Protein AF-A0A0N0TLU6-F1 (afdb_monomer)

pLDDT: mean 85.56, std 12.24, range [42.34, 97.62]

Structure (mmCIF, N/CA/C/O backbone):
data_AF-A0A0N0TLU6-F1
#
_entry.id   AF-A0A0N0TLU6-F1
#
loop_
_atom_site.group_PDB
_atom_site.id
_atom_site.type_symbol
_atom_site.label_atom_id
_atom_site.label_alt_id
_atom_site.label_comp_id
_atom_site.label_asym_id
_atom_site.label_entity_id
_atom_site.label_seq_id
_atom_site.pdbx_PDB_ins_code
_atom_site.Cartn_x
_atom_site.Cartn_y
_atom_site.Cartn_z
_atom_site.occupancy
_atom_site.B_iso_or_equiv
_atom_site.auth_seq_id
_atom_site.auth_comp_id
_atom_site.auth_asym_id
_atom_site.auth_atom_id
_atom_site.pdbx_PDB_model_num
ATOM 1 N N . MET A 1 1 ? -18.609 0.350 27.690 1.00 42.34 1 MET A N 1
ATOM 2 C CA . MET A 1 1 ? -19.075 1.719 27.380 1.00 42.34 1 MET A CA 1
ATOM 3 C C . MET A 1 1 ? -17.943 2.616 26.878 1.00 42.34 1 MET A C 1
ATOM 5 O O . MET A 1 1 ? -18.117 3.205 25.831 1.00 42.34 1 MET A O 1
ATOM 9 N N . VAL A 1 2 ? -16.761 2.639 27.513 1.00 48.62 2 VAL A N 1
ATOM 10 C CA . VAL A 1 2 ? -15.608 3.464 27.062 1.00 48.62 2 VAL A CA 1
ATOM 11 C C . VAL A 1 2 ? -14.977 3.000 25.731 1.00 48.62 2 VAL A C 1
ATOM 13 O O . VAL A 1 2 ? -14.483 3.816 24.963 1.00 48.62 2 VAL A O 1
ATOM 16 N N . ALA A 1 3 ? -15.014 1.698 25.414 1.00 50.31 3 ALA A N 1
ATOM 17 C CA . ALA A 1 3 ? -14.426 1.169 24.174 1.00 50.31 3 ALA A CA 1
ATOM 18 C C . ALA A 1 3 ? -15.161 1.613 22.892 1.00 50.31 3 ALA A C 1
ATOM 20 O O . ALA A 1 3 ? -14.543 1.671 21.834 1.00 50.31 3 ALA A O 1
ATOM 21 N N . ASP A 1 4 ? -16.453 1.937 22.991 1.00 59.72 4 ASP A N 1
ATOM 22 C CA . ASP A 1 4 ? -17.310 2.269 21.843 1.00 59.72 4 ASP A CA 1
ATOM 23 C C . ASP A 1 4 ? -17.202 3.761 21.458 1.00 59.72 4 ASP A C 1
ATOM 25 O O . ASP A 1 4 ? -17.243 4.129 20.286 1.00 59.72 4 ASP A O 1
ATOM 29 N N . GLU A 1 5 ? -16.941 4.633 22.441 1.00 68.25 5 GLU A N 1
ATOM 30 C CA . GLU A 1 5 ? -16.739 6.074 22.222 1.00 68.25 5 GLU A CA 1
ATOM 31 C C . GLU A 1 5 ? -15.479 6.376 21.396 1.00 68.25 5 GLU A C 1
ATOM 33 O O . GLU A 1 5 ? -15.504 7.230 20.506 1.00 68.25 5 GLU A O 1
ATOM 38 N N . GLY A 1 6 ? -14.379 5.656 21.641 1.00 71.62 6 GLY A N 1
ATOM 39 C CA . GLY A 1 6 ? -13.134 5.837 20.886 1.00 71.62 6 GLY A CA 1
ATOM 40 C C . GLY A 1 6 ? -13.253 5.399 19.422 1.00 71.62 6 GLY A C 1
ATOM 41 O O . GLY A 1 6 ? -12.767 6.088 18.526 1.00 71.62 6 GLY A O 1
ATOM 42 N N . VAL A 1 7 ? -13.965 4.294 19.168 1.00 77.38 7 VAL A N 1
ATOM 43 C CA . VAL A 1 7 ? -14.233 3.783 17.811 1.00 77.38 7 VAL A CA 1
ATOM 44 C C . VAL A 1 7 ? -15.065 4.800 17.028 1.00 77.38 7 VAL A C 1
ATOM 46 O O . VAL A 1 7 ? -14.716 5.159 15.904 1.00 77.38 7 VAL A O 1
ATOM 49 N N . ASN A 1 8 ? -16.119 5.335 17.648 1.00 83.06 8 ASN A N 1
ATOM 50 C CA . ASN A 1 8 ? -16.967 6.350 17.029 1.00 83.06 8 ASN A CA 1
ATOM 51 C C . ASN A 1 8 ? -16.189 7.650 16.736 1.00 83.06 8 ASN A C 1
ATOM 53 O O . ASN A 1 8 ? -16.347 8.254 15.677 1.00 83.06 8 ASN A O 1
ATOM 57 N N . THR A 1 9 ? -15.275 8.045 17.628 1.00 88.25 9 THR A N 1
ATOM 58 C CA . THR A 1 9 ? -14.438 9.243 17.442 1.00 88.25 9 THR A CA 1
ATOM 59 C C . THR A 1 9 ? -13.530 9.127 16.213 1.00 88.25 9 THR A C 1
ATOM 61 O O . THR A 1 9 ? -13.523 10.030 15.373 1.00 88.25 9 THR A O 1
ATOM 64 N N . ALA A 1 10 ? -12.815 8.007 16.060 1.00 88.69 10 ALA A N 1
ATOM 65 C CA . ALA A 1 10 ? -11.941 7.772 14.908 1.00 88.69 10 ALA A CA 1
ATOM 66 C C . ALA A 1 10 ? -12.734 7.712 13.593 1.00 88.69 10 ALA A C 1
ATOM 68 O O . ALA A 1 10 ? -12.345 8.318 12.593 1.00 88.69 10 ALA A O 1
ATOM 69 N N . GLN A 1 11 ? -13.893 7.049 13.614 1.00 91.88 11 GLN A N 1
ATOM 70 C CA . GLN A 1 11 ? -14.797 6.994 12.471 1.00 91.88 11 GLN A CA 1
ATOM 71 C C . GLN A 1 11 ? -15.257 8.393 12.034 1.00 91.88 11 GLN A C 1
ATOM 73 O O . GLN A 1 11 ? -15.182 8.722 10.848 1.00 91.88 11 GLN A O 1
ATOM 78 N N . LEU A 1 12 ? -15.733 9.217 12.971 1.00 92.69 12 LEU A N 1
ATOM 79 C CA . LEU A 1 12 ? -16.195 10.574 12.673 1.00 92.69 12 LEU A CA 1
ATOM 80 C C . LEU A 1 12 ? -15.055 11.463 12.168 1.00 92.69 12 LEU A C 1
ATOM 82 O O . LEU A 1 12 ? -15.267 12.228 11.226 1.00 92.69 12 LEU A O 1
ATOM 86 N N . ARG A 1 13 ? -13.848 11.327 12.734 1.00 94.31 13 ARG A N 1
ATOM 87 C CA . ARG A 1 13 ? -12.652 12.028 12.252 1.00 94.31 13 ARG A CA 1
ATOM 88 C C . ARG A 1 13 ? -12.355 11.679 10.794 1.00 94.31 13 ARG A C 1
ATOM 90 O O . ARG A 1 13 ? -12.255 12.585 9.972 1.00 94.31 13 ARG A O 1
ATOM 97 N N . LEU A 1 14 ? -12.253 10.388 10.466 1.00 94.62 14 LEU A N 1
ATOM 98 C CA . LEU A 1 14 ? -11.935 9.931 9.108 1.00 94.62 14 LEU A CA 1
ATOM 99 C C . LEU A 1 14 ? -12.975 10.405 8.091 1.00 94.62 14 LEU A C 1
ATOM 101 O O . LEU A 1 14 ? -12.615 10.957 7.054 1.00 94.62 14 LEU A O 1
ATOM 105 N N . GLN A 1 15 ? -14.265 10.259 8.406 1.00 95.75 15 GLN A N 1
ATOM 106 C CA . GLN A 1 15 ? -15.338 10.745 7.536 1.00 95.75 15 GLN A CA 1
ATOM 107 C C . GLN A 1 15 ? -15.264 12.265 7.340 1.00 95.75 15 GLN A C 1
ATOM 109 O O . GLN A 1 15 ? -15.383 12.738 6.211 1.00 95.75 15 GLN A O 1
ATOM 114 N N . GLY A 1 16 ? -15.028 13.026 8.413 1.00 96.75 16 GLY A N 1
ATOM 115 C CA . GLY A 1 16 ? -14.885 14.480 8.351 1.00 96.75 16 GLY A CA 1
ATOM 116 C C . GLY A 1 16 ? -13.689 14.933 7.510 1.00 96.75 16 GLY A C 1
ATOM 117 O O . GLY A 1 16 ? -13.824 15.857 6.711 1.00 96.75 16 GLY A O 1
ATOM 118 N N . GLU A 1 17 ? -12.538 14.265 7.633 1.00 97.31 17 GLU A N 1
ATOM 119 C CA . GLU A 1 17 ? -11.349 14.560 6.823 1.00 97.31 17 GLU A CA 1
ATOM 120 C C . GLU A 1 17 ? -11.583 14.292 5.330 1.00 97.31 17 GLU A C 1
ATOM 122 O O . GLU A 1 17 ? -11.202 15.117 4.500 1.00 97.31 17 GLU A O 1
ATOM 127 N N . ILE A 1 18 ? -12.250 13.185 4.983 1.00 97.62 18 ILE A N 1
ATOM 128 C CA . ILE A 1 18 ? -12.592 12.864 3.589 1.00 97.62 18 ILE A CA 1
ATOM 129 C C . ILE A 1 18 ? -13.545 13.924 3.021 1.00 97.62 18 ILE A C 1
ATOM 131 O O . ILE A 1 18 ? -13.290 14.454 1.941 1.00 97.62 18 ILE A O 1
ATOM 135 N N . VAL A 1 19 ? -14.605 14.287 3.755 1.00 97.62 19 VAL A N 1
ATOM 136 C CA . VAL A 1 19 ? -15.545 15.346 3.340 1.00 97.62 19 VAL A CA 1
ATOM 137 C C . VAL A 1 19 ? -14.806 16.662 3.092 1.00 97.62 19 VAL A C 1
ATOM 139 O O . VAL A 1 19 ? -14.961 17.261 2.030 1.00 97.62 19 VAL A O 1
ATOM 142 N N . ALA A 1 20 ? -13.941 17.074 4.021 1.00 97.50 20 ALA A N 1
ATOM 143 C CA . ALA A 1 20 ? -13.190 18.320 3.904 1.00 97.50 20 ALA A CA 1
ATOM 144 C C . ALA A 1 20 ? -12.213 18.342 2.714 1.00 97.50 20 ALA A C 1
ATOM 146 O O . ALA A 1 20 ? -11.833 19.425 2.270 1.00 97.50 20 ALA A O 1
ATOM 147 N N . LEU A 1 21 ? -11.769 17.185 2.210 1.00 97.06 21 LEU A N 1
ATOM 148 C CA . LEU A 1 21 ? -10.960 17.089 0.989 1.00 97.06 21 LEU A CA 1
ATOM 149 C C . LEU A 1 21 ? -11.820 17.167 -0.272 1.00 97.06 21 LEU A C 1
ATOM 151 O O . LEU A 1 21 ? -11.458 17.884 -1.203 1.00 97.06 21 LEU A O 1
ATOM 155 N N . LEU A 1 22 ? -12.979 16.502 -0.292 1.00 96.81 22 LEU A N 1
ATOM 156 C CA . LEU A 1 22 ? -13.920 16.605 -1.414 1.00 96.81 22 LEU A CA 1
ATOM 157 C C . LEU A 1 22 ? -14.386 18.051 -1.635 1.00 96.81 22 LEU A C 1
ATOM 159 O O . LEU A 1 22 ? -14.523 18.487 -2.774 1.00 96.81 22 LEU A O 1
ATOM 163 N N . GLU A 1 23 ? -14.554 18.825 -0.561 1.00 96.19 23 GLU A N 1
ATOM 164 C CA . GLU A 1 23 ? -14.894 20.254 -0.632 1.00 96.19 23 GLU A CA 1
ATOM 165 C C . GLU A 1 23 ? -13.797 21.131 -1.251 1.00 96.19 23 GLU A C 1
ATOM 167 O O . GLU A 1 23 ? -14.095 22.198 -1.79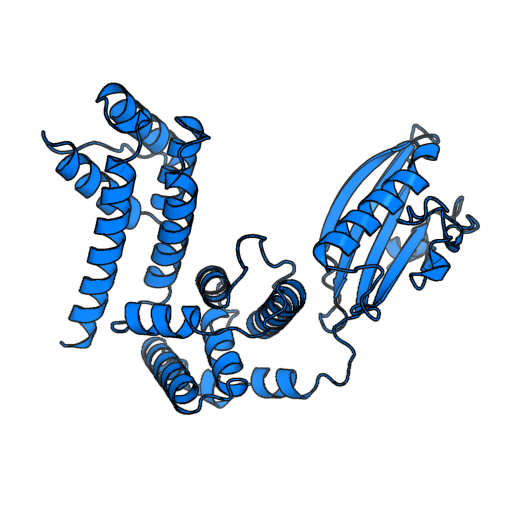4 1.00 96.19 23 GLU A O 1
ATOM 172 N N . ARG A 1 24 ? -12.531 20.703 -1.183 1.00 96.00 24 ARG A N 1
ATOM 173 C CA . ARG A 1 24 ? -11.396 21.441 -1.761 1.00 96.00 24 ARG A CA 1
ATOM 174 C C . ARG A 1 24 ? -11.209 21.157 -3.248 1.00 96.00 24 ARG A C 1
ATOM 176 O O . ARG A 1 24 ? -10.716 22.036 -3.953 1.00 96.00 24 ARG A O 1
ATOM 183 N N . CYS A 1 25 ? -11.667 19.995 -3.716 1.00 95.44 25 CYS A N 1
ATOM 184 C CA . CYS A 1 25 ? -11.559 19.570 -5.108 1.00 95.44 25 CYS A CA 1
ATOM 185 C C . CYS A 1 25 ? -12.273 20.561 -6.040 1.00 95.44 25 CYS A C 1
ATOM 187 O O . CYS A 1 25 ? -13.494 20.736 -5.980 1.00 95.44 25 CYS A O 1
ATOM 189 N N . GLU A 1 26 ? -11.523 21.197 -6.941 1.00 93.25 26 GLU A N 1
ATOM 190 C CA . GLU A 1 26 ? -12.067 22.240 -7.818 1.00 93.25 26 GLU A CA 1
ATOM 191 C C . GLU A 1 26 ? -13.139 21.697 -8.767 1.00 93.25 26 GLU A C 1
ATOM 193 O O . GLU A 1 26 ? -14.188 22.323 -8.951 1.00 93.25 26 GLU A O 1
ATOM 198 N N . SER A 1 27 ? -12.912 20.489 -9.288 1.00 93.69 27 SER A N 1
ATOM 199 C CA . SER A 1 27 ? -13.836 19.755 -10.155 1.00 93.69 27 SER A CA 1
ATOM 200 C C . SER A 1 27 ? -15.201 19.488 -9.508 1.00 93.69 27 SER A C 1
ATOM 202 O O . SER A 1 27 ? -16.196 19.355 -10.220 1.00 93.69 27 SER A O 1
ATOM 204 N N . LEU A 1 28 ? -15.292 19.483 -8.172 1.00 95.69 28 LEU A N 1
ATOM 205 C CA . LEU A 1 28 ? -16.524 19.199 -7.428 1.00 95.69 28 LEU A CA 1
ATOM 206 C C . LEU A 1 28 ? -17.246 20.457 -6.909 1.00 95.69 28 LEU A C 1
ATOM 208 O O . LEU A 1 28 ? -18.347 20.358 -6.353 1.00 95.69 28 LEU A O 1
ATOM 212 N N . ARG A 1 29 ? -16.693 21.662 -7.126 1.00 92.38 29 ARG A N 1
ATOM 213 C CA . ARG A 1 29 ? -17.354 22.925 -6.732 1.00 92.38 29 ARG A CA 1
ATOM 214 C C . ARG A 1 29 ? -18.661 23.150 -7.492 1.00 92.38 29 ARG A C 1
ATOM 216 O O . ARG A 1 29 ? -19.652 23.607 -6.918 1.00 92.38 29 ARG A O 1
ATOM 223 N N . ALA A 1 30 ? -18.689 22.799 -8.776 1.00 93.25 30 ALA A N 1
ATOM 224 C CA . ALA A 1 30 ? -19.879 22.910 -9.613 1.00 93.25 30 ALA A CA 1
ATOM 225 C C . ALA A 1 30 ? -20.794 21.681 -9.471 1.00 93.25 30 ALA A C 1
ATOM 227 O O . ALA A 1 30 ? -20.331 20.543 -9.423 1.00 93.25 30 ALA A O 1
ATOM 228 N N . GLU A 1 31 ? -22.110 21.902 -9.492 1.00 94.50 31 GLU A N 1
ATOM 229 C CA . GLU A 1 31 ? -23.121 20.833 -9.420 1.00 94.50 31 GLU A CA 1
ATOM 230 C C . GLU A 1 31 ? -22.964 19.790 -10.531 1.00 94.50 31 GLU A C 1
ATOM 232 O O . GLU A 1 31 ? -23.082 18.590 -10.285 1.00 94.50 31 GLU A O 1
ATOM 237 N N . ARG A 1 32 ? -22.607 20.234 -11.742 1.00 95.06 32 ARG A N 1
ATOM 238 C CA . ARG A 1 32 ? -22.329 19.343 -12.874 1.00 95.06 32 ARG A CA 1
ATOM 239 C C . ARG A 1 32 ? -21.196 18.359 -12.572 1.00 95.06 32 ARG A C 1
ATOM 241 O O . ARG A 1 32 ? -21.306 17.195 -12.939 1.00 95.06 32 ARG A O 1
ATOM 248 N N . GLY A 1 33 ? -20.134 18.815 -11.907 1.00 95.25 33 GLY A N 1
ATOM 249 C CA . GLY A 1 33 ? -19.004 17.967 -11.529 1.00 95.25 33 GLY A CA 1
ATOM 250 C C . GLY A 1 33 ? -19.398 16.924 -10.488 1.00 95.25 33 GLY A C 1
ATOM 251 O O . GLY A 1 33 ? -19.109 15.743 -10.661 1.00 95.25 33 GLY A O 1
ATOM 252 N N . ARG A 1 34 ? -20.168 17.328 -9.468 1.00 96.62 34 ARG A N 1
ATOM 253 C CA . ARG A 1 34 ? -20.703 16.395 -8.460 1.00 96.62 34 ARG A CA 1
ATOM 254 C C . ARG A 1 34 ? -21.664 15.367 -9.060 1.00 96.62 34 ARG A C 1
ATOM 256 O O . ARG A 1 34 ? -21.585 14.190 -8.729 1.00 96.62 34 ARG A O 1
ATOM 263 N N . THR A 1 35 ? -22.534 15.795 -9.972 1.00 95.88 35 THR A N 1
ATOM 264 C CA . THR A 1 35 ? -23.467 14.898 -10.674 1.00 95.88 35 THR A CA 1
ATOM 265 C C . THR A 1 35 ? -22.713 13.890 -11.542 1.00 95.88 35 THR A C 1
ATOM 267 O O . THR A 1 35 ? -23.039 12.706 -11.533 1.00 95.88 35 THR A O 1
ATOM 270 N N . MET A 1 36 ? -21.665 14.334 -12.246 1.00 96.75 36 MET A N 1
ATOM 271 C CA . MET A 1 36 ? -20.810 13.443 -13.034 1.00 96.75 36 MET A CA 1
ATOM 272 C C . MET A 1 36 ? -20.076 12.428 -12.150 1.00 96.75 36 MET A C 1
ATOM 274 O O . MET A 1 36 ? -20.059 11.247 -12.480 1.00 96.75 36 MET A O 1
ATOM 278 N N . LEU A 1 37 ? -19.521 12.862 -11.012 1.00 96.75 37 LEU A N 1
ATOM 279 C CA . LEU A 1 37 ? -18.868 11.972 -10.048 1.00 96.75 37 LEU A CA 1
ATOM 280 C C . LEU A 1 37 ? -19.808 10.852 -9.598 1.00 96.75 37 LEU A C 1
ATOM 282 O O . LEU A 1 37 ? -19.424 9.688 -9.605 1.00 96.75 37 LEU A O 1
ATOM 286 N N . VAL A 1 38 ? -21.040 11.200 -9.231 1.00 96.69 38 VAL A N 1
ATOM 287 C CA . VAL A 1 38 ? -22.036 10.228 -8.769 1.00 96.69 38 VAL A CA 1
ATOM 288 C C . VAL A 1 38 ? -22.507 9.297 -9.884 1.00 96.69 38 VAL A C 1
ATOM 290 O O . VAL A 1 38 ? -22.710 8.113 -9.623 1.00 96.69 38 VAL A O 1
ATOM 293 N N . SER A 1 39 ? -22.611 9.785 -11.123 1.00 96.94 39 SER A N 1
ATOM 294 C CA . SER A 1 39 ? -22.884 8.932 -12.287 1.00 96.94 39 SER A CA 1
ATOM 295 C C . SER A 1 39 ? -21.781 7.891 -12.481 1.00 96.94 39 SER A C 1
ATOM 297 O O . SER A 1 39 ? -22.071 6.701 -12.509 1.00 96.94 39 SER A O 1
ATOM 299 N N . LEU A 1 40 ? -20.518 8.327 -12.537 1.00 96.62 40 LEU A N 1
ATOM 300 C CA . LEU A 1 40 ? -19.365 7.434 -12.697 1.00 96.62 40 LEU A CA 1
ATOM 301 C C . LEU A 1 40 ? -19.269 6.424 -11.549 1.00 96.62 40 LEU A C 1
ATOM 303 O O . LEU A 1 40 ? -19.024 5.242 -11.774 1.00 96.62 40 LEU A O 1
ATOM 307 N N . LEU A 1 41 ? -19.499 6.878 -10.316 1.00 96.06 41 LEU A N 1
ATOM 308 C CA . LEU A 1 41 ? -19.467 6.013 -9.143 1.00 96.06 41 LEU A CA 1
ATOM 309 C C . LEU A 1 41 ? -20.590 4.970 -9.173 1.00 96.06 41 LEU A C 1
ATOM 311 O O . LEU A 1 41 ? -20.360 3.825 -8.790 1.00 96.06 41 LEU A O 1
ATOM 315 N N . SER A 1 42 ? -21.776 5.348 -9.658 1.00 95.94 42 SER A N 1
ATOM 316 C CA . SER A 1 42 ? -22.888 4.412 -9.836 1.00 95.94 42 SER A CA 1
ATOM 317 C C . SER A 1 42 ? -22.550 3.333 -10.865 1.00 95.94 42 SER A C 1
ATOM 319 O O . SER A 1 42 ? -22.820 2.156 -10.633 1.00 95.94 42 SER A O 1
ATOM 321 N N . ASP A 1 43 ? -21.898 3.717 -11.966 1.00 94.31 43 ASP A N 1
ATOM 322 C CA . ASP A 1 43 ? -21.460 2.784 -13.006 1.00 94.31 43 ASP A CA 1
ATOM 323 C C . ASP A 1 43 ? -20.391 1.811 -12.482 1.00 94.31 43 ASP A C 1
ATOM 325 O O . ASP A 1 43 ? -20.482 0.606 -12.711 1.00 94.31 43 ASP A O 1
ATOM 329 N N . VAL A 1 44 ? -19.400 2.313 -11.734 1.00 92.25 44 VAL A N 1
ATOM 330 C CA . VAL A 1 44 ? -18.312 1.498 -11.159 1.00 92.25 44 VAL A CA 1
ATOM 331 C C . VAL A 1 44 ? -18.826 0.507 -10.114 1.00 92.25 44 VAL A C 1
ATOM 333 O O . VAL A 1 44 ? -18.307 -0.604 -10.013 1.00 92.25 44 VAL A O 1
ATOM 336 N N . LEU A 1 45 ? -19.824 0.898 -9.322 1.00 90.12 45 LEU A N 1
ATOM 337 C CA . LEU A 1 45 ? -20.337 0.079 -8.222 1.00 90.12 45 LEU A CA 1
ATOM 338 C C . LEU A 1 45 ? -21.537 -0.787 -8.615 1.00 90.12 45 LEU A C 1
ATOM 340 O O . LEU A 1 45 ? -21.904 -1.682 -7.857 1.00 90.12 45 LEU A O 1
ATOM 344 N N . GLY A 1 46 ? -22.135 -0.550 -9.786 1.00 90.94 46 GLY A N 1
ATOM 345 C CA . GLY A 1 46 ? -23.328 -1.262 -10.247 1.00 90.94 46 GLY A CA 1
ATOM 346 C C . GLY A 1 46 ? -24.591 -0.948 -9.435 1.00 90.94 46 GLY A C 1
ATOM 347 O O . GLY A 1 46 ? -25.587 -1.660 -9.550 1.00 90.94 46 GLY A O 1
ATOM 348 N N . GLU A 1 47 ? -24.566 0.109 -8.622 1.00 92.38 47 GLU A N 1
ATOM 349 C CA . GLU A 1 47 ? -25.655 0.530 -7.741 1.00 92.38 47 GLU A CA 1
ATOM 350 C C . GLU A 1 47 ? -25.917 2.028 -7.896 1.00 92.38 47 GLU A C 1
ATOM 352 O O . GLU A 1 47 ? -25.002 2.811 -8.129 1.00 92.38 47 GLU A O 1
ATOM 357 N N . GLN A 1 48 ? -27.176 2.446 -7.757 1.00 91.56 48 GLN A N 1
ATOM 358 C CA . GLN A 1 48 ? -27.530 3.861 -7.860 1.00 91.56 48 GLN A CA 1
ATOM 359 C C . GLN A 1 48 ? -27.031 4.633 -6.636 1.00 91.56 48 GLN A C 1
ATOM 361 O O . GLN A 1 48 ? -27.486 4.399 -5.514 1.00 91.56 48 GLN A O 1
ATOM 366 N N . VAL A 1 49 ? -26.137 5.590 -6.872 1.00 92.75 49 VAL A N 1
ATOM 367 C CA . VAL A 1 49 ? -25.671 6.554 -5.874 1.00 92.75 49 VAL A CA 1
ATOM 368 C C . VAL A 1 49 ? -26.410 7.876 -6.091 1.00 92.75 49 VAL A C 1
ATOM 370 O O . VAL A 1 49 ? -26.624 8.300 -7.224 1.00 92.75 49 VAL A O 1
ATOM 373 N N . SER A 1 50 ? -26.810 8.549 -5.012 1.00 91.31 50 SER A N 1
ATOM 374 C CA . SER A 1 50 ? -27.446 9.871 -5.062 1.00 91.31 50 SER A CA 1
ATOM 375 C C . SER A 1 50 ? -26.728 10.871 -4.162 1.00 91.31 50 SER A C 1
ATOM 377 O O . SER A 1 50 ? -26.079 10.508 -3.179 1.00 91.31 50 SER A O 1
ATOM 379 N N . LEU A 1 51 ? -26.843 12.154 -4.510 1.00 92.06 51 LEU A N 1
ATOM 380 C CA . LEU A 1 51 ? -26.480 13.253 -3.621 1.00 92.06 51 LEU A CA 1
ATOM 381 C C . LEU A 1 51 ? -27.734 13.712 -2.894 1.00 92.06 51 LEU A C 1
ATOM 383 O O . LEU A 1 51 ? -28.655 14.238 -3.519 1.00 92.06 51 LEU A O 1
ATOM 387 N N . ASP A 1 52 ? -27.743 13.550 -1.578 1.00 86.38 52 ASP A N 1
ATOM 388 C CA . ASP A 1 52 ? -28.857 13.982 -0.747 1.00 86.38 52 ASP A CA 1
ATOM 389 C C . ASP A 1 52 ? -28.540 15.342 -0.106 1.00 86.38 52 ASP A C 1
ATOM 391 O O . ASP A 1 52 ? -27.457 15.558 0.438 1.00 86.38 52 ASP A O 1
ATOM 395 N N . GLY A 1 53 ? -29.507 16.262 -0.138 1.00 84.50 53 GLY A N 1
ATOM 396 C CA . GLY A 1 53 ?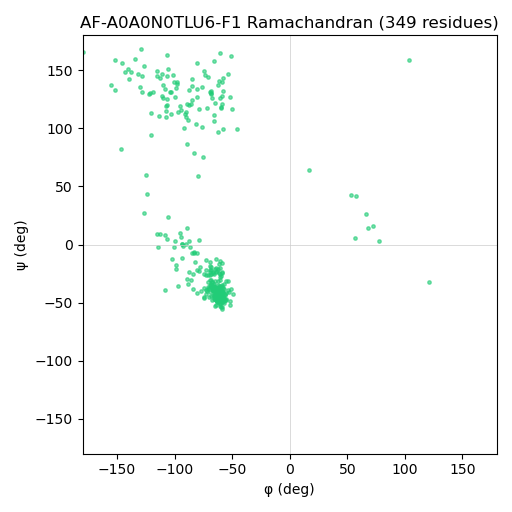 -29.406 17.578 0.501 1.00 84.50 53 GLY A CA 1
ATOM 397 C C . GLY A 1 53 ? -29.141 18.741 -0.460 1.00 84.50 53 GLY A C 1
ATOM 398 O O . GLY A 1 53 ? -28.677 18.573 -1.587 1.00 84.50 53 GLY A O 1
ATOM 399 N N . SER A 1 54 ? -29.470 19.951 0.001 1.00 84.88 54 SER A N 1
ATOM 400 C CA . SER A 1 54 ? -29.332 21.199 -0.766 1.00 84.88 54 SER A CA 1
ATOM 401 C C . SER A 1 54 ? -27.956 21.854 -0.631 1.00 84.88 54 SER A C 1
ATOM 403 O O . SER A 1 54 ? -27.559 22.632 -1.492 1.00 84.88 54 SER A O 1
ATOM 405 N N . GLU A 1 55 ? -27.233 21.564 0.452 1.00 93.69 55 GLU A N 1
ATOM 406 C CA . GLU A 1 55 ? -25.909 22.123 0.727 1.00 93.69 55 GLU A CA 1
ATOM 407 C C . GLU A 1 55 ? -24.805 21.153 0.304 1.00 93.69 55 GLU A C 1
ATOM 409 O O . GLU A 1 55 ? -24.881 19.957 0.586 1.00 93.69 55 GLU A O 1
ATOM 414 N N . VAL A 1 56 ? -23.745 21.679 -0.321 1.00 94.25 56 VAL A N 1
ATOM 415 C CA . VAL A 1 56 ? -22.603 20.888 -0.821 1.00 94.25 56 VAL A CA 1
ATOM 416 C C . VAL A 1 56 ? -21.974 20.034 0.284 1.00 94.25 56 VAL A C 1
ATOM 418 O O . VAL A 1 56 ? -21.697 18.857 0.068 1.00 94.25 56 VAL A O 1
ATOM 421 N N . HIS A 1 57 ? -21.823 20.598 1.484 1.00 95.31 57 HIS A N 1
ATOM 422 C CA . HIS A 1 57 ? -21.306 19.877 2.644 1.00 95.31 57 HIS A CA 1
ATOM 423 C C . HIS A 1 57 ? -22.147 18.634 2.971 1.00 95.31 57 HIS A C 1
ATOM 425 O O . HIS A 1 57 ? -21.622 17.528 3.089 1.00 95.31 57 HIS A O 1
ATOM 431 N N . LEU A 1 58 ? -23.472 18.793 3.064 1.00 95.12 58 LEU A N 1
ATOM 432 C CA . LEU A 1 58 ? -24.389 17.696 3.388 1.00 95.12 58 LEU A CA 1
ATOM 433 C C . LEU A 1 58 ? -24.417 16.624 2.292 1.00 95.12 58 LEU A C 1
ATOM 435 O O . LEU A 1 58 ? -24.449 15.436 2.618 1.00 95.12 58 LEU A O 1
ATOM 439 N N . GLN A 1 59 ? -24.314 17.033 1.023 1.00 96.00 59 GLN A N 1
ATOM 440 C CA . GLN A 1 59 ? -24.180 16.114 -0.111 1.00 96.00 59 GLN A CA 1
ATOM 441 C C . GLN A 1 59 ? -22.940 15.224 0.044 1.00 96.00 59 GLN A C 1
ATOM 443 O O . GLN A 1 59 ? -23.035 14.002 -0.085 1.00 96.00 59 GLN A O 1
ATOM 448 N N . PHE A 1 60 ? -21.785 15.806 0.382 1.00 97.25 60 PHE A N 1
ATOM 449 C CA . PHE A 1 60 ? -20.564 15.031 0.603 1.00 97.25 60 PHE A CA 1
ATOM 450 C C . PHE A 1 60 ? -20.613 14.183 1.871 1.00 97.25 60 PHE A C 1
ATOM 452 O O . PHE A 1 60 ? -20.154 13.045 1.839 1.00 97.25 60 PHE A O 1
ATOM 459 N N . VAL A 1 61 ? -21.212 14.664 2.964 1.00 95.75 61 VAL A N 1
ATOM 460 C CA . VAL A 1 61 ? -21.420 13.843 4.170 1.00 95.75 61 VAL A CA 1
ATOM 461 C C . VAL A 1 61 ? -22.244 12.594 3.842 1.00 95.75 61 VAL A C 1
ATOM 463 O O . VAL A 1 61 ? -21.880 11.493 4.262 1.00 95.75 61 VAL A O 1
ATOM 466 N N . GLY A 1 62 ? -23.333 12.745 3.082 1.00 95.00 62 GLY A N 1
ATOM 467 C CA . GLY A 1 62 ? -24.162 11.629 2.625 1.00 95.00 62 GLY A CA 1
ATOM 468 C C . GLY A 1 62 ? -23.378 10.645 1.757 1.00 95.00 62 GLY A C 1
ATOM 469 O O . GLY A 1 62 ? -23.346 9.449 2.056 1.00 95.00 62 GLY A O 1
ATOM 470 N N . LEU A 1 63 ? -22.676 11.165 0.746 1.00 96.31 63 LEU A N 1
ATOM 471 C CA . LEU A 1 63 ? -21.854 10.380 -0.172 1.00 96.31 63 LEU A CA 1
ATOM 472 C C . LEU A 1 63 ? -20.755 9.597 0.558 1.00 96.31 63 LEU A C 1
ATOM 474 O O . LEU A 1 63 ? -20.637 8.390 0.379 1.00 96.31 63 LEU A O 1
ATOM 478 N N . VAL A 1 64 ? -19.980 10.250 1.428 1.00 96.62 64 VAL A N 1
ATOM 479 C CA . VAL A 1 64 ? -18.884 9.609 2.173 1.00 96.62 64 VAL A CA 1
ATOM 480 C C . VAL A 1 64 ? -19.420 8.522 3.096 1.00 96.62 64 VAL A C 1
ATOM 482 O O . VAL A 1 64 ? -18.890 7.413 3.106 1.00 96.62 64 VAL A O 1
ATOM 485 N N . ARG A 1 65 ? -20.514 8.775 3.826 1.00 94.75 65 ARG A N 1
ATOM 486 C CA . ARG A 1 65 ? -21.161 7.744 4.656 1.00 94.75 65 ARG A CA 1
ATOM 487 C C . ARG A 1 65 ? -21.651 6.564 3.831 1.00 94.75 65 ARG A C 1
ATOM 489 O O . ARG A 1 65 ? -21.584 5.425 4.296 1.00 94.75 65 ARG A O 1
ATOM 496 N N . TRP A 1 66 ? -22.164 6.819 2.631 1.00 94.69 66 TRP A N 1
ATOM 497 C CA . TRP A 1 66 ? -22.541 5.766 1.703 1.00 94.69 66 TRP A CA 1
ATOM 498 C C . TRP A 1 66 ? -21.304 4.964 1.273 1.00 94.69 66 TRP A C 1
ATOM 500 O O . TRP A 1 66 ? -21.275 3.755 1.501 1.00 94.69 66 TRP A O 1
ATOM 510 N N . CYS A 1 67 ? -20.238 5.614 0.803 1.00 95.31 67 CYS A N 1
ATOM 511 C CA . CYS A 1 67 ? -18.998 4.951 0.390 1.00 95.31 67 CYS A CA 1
ATOM 512 C C . CYS A 1 67 ? -18.354 4.132 1.519 1.00 95.31 67 CYS A C 1
ATOM 514 O O . CYS A 1 67 ? -17.918 3.009 1.292 1.00 95.31 67 CYS A O 1
ATOM 516 N N . CYS A 1 68 ? -18.347 4.650 2.748 1.00 93.44 68 CYS A N 1
ATOM 517 C CA . CYS A 1 68 ? -17.801 3.982 3.930 1.00 93.44 68 CYS A CA 1
ATOM 518 C C . CYS A 1 68 ? -18.495 2.650 4.273 1.00 93.44 68 CYS A C 1
ATOM 520 O O . CYS A 1 68 ? -17.866 1.771 4.873 1.00 93.44 68 CYS A O 1
ATOM 522 N N . ARG A 1 69 ? -19.779 2.494 3.914 1.00 91.56 69 ARG A N 1
ATOM 523 C CA . ARG A 1 69 ? -20.556 1.262 4.143 1.00 91.56 69 ARG A CA 1
ATOM 524 C C . ARG A 1 69 ? -20.250 0.164 3.122 1.00 91.56 69 ARG A C 1
ATOM 526 O O . ARG A 1 69 ? -20.424 -1.009 3.441 1.00 91.56 69 ARG A O 1
ATOM 533 N N . HIS A 1 70 ? -19.743 0.519 1.946 1.00 90.19 70 HIS A N 1
ATOM 534 C CA . HIS A 1 70 ? -19.462 -0.420 0.861 1.00 90.19 70 HIS A CA 1
ATOM 535 C C . HIS A 1 70 ? -17.981 -0.807 0.856 1.00 90.19 70 HIS A C 1
ATOM 537 O O . HIS A 1 70 ? -17.114 0.036 1.075 1.00 90.19 70 HIS A O 1
ATOM 543 N N . ALA A 1 71 ? -17.674 -2.085 0.608 1.00 83.00 71 ALA A N 1
ATOM 544 C CA . ALA A 1 71 ? -16.301 -2.603 0.670 1.00 83.00 71 ALA A CA 1
ATOM 545 C C . ALA A 1 71 ? -15.338 -1.869 -0.282 1.00 83.00 71 ALA A C 1
ATOM 547 O O . ALA A 1 71 ? -14.204 -1.585 0.084 1.00 83.00 71 ALA A O 1
ATOM 548 N N . VAL A 1 72 ? -15.815 -1.495 -1.472 1.00 87.81 72 VAL A N 1
ATOM 549 C CA . VAL A 1 72 ? -15.029 -0.796 -2.504 1.00 87.81 72 VAL A CA 1
ATOM 550 C C . VAL A 1 72 ? -15.431 0.674 -2.682 1.00 87.81 72 VAL A C 1
ATOM 552 O O . VAL A 1 72 ? -14.954 1.331 -3.601 1.00 87.81 72 VAL A O 1
ATOM 555 N N . GLY A 1 73 ? -16.291 1.219 -1.812 1.00 93.62 73 GLY A N 1
ATOM 556 C CA . GLY A 1 73 ? -16.913 2.531 -2.025 1.00 93.62 73 GLY A CA 1
ATOM 557 C C . GLY A 1 73 ? -15.917 3.694 -2.056 1.00 93.62 73 GLY A C 1
ATOM 558 O O . GLY A 1 73 ? -15.939 4.498 -2.983 1.00 93.62 73 GLY A O 1
ATOM 559 N N . LEU A 1 74 ? -15.009 3.778 -1.076 1.00 94.94 74 LEU A N 1
ATOM 560 C CA . LEU A 1 74 ? -13.988 4.840 -1.046 1.00 94.94 74 LEU A CA 1
ATOM 561 C C . LEU A 1 74 ? -12.957 4.695 -2.171 1.00 94.94 74 LEU A C 1
ATOM 563 O O . LEU A 1 74 ? -12.544 5.696 -2.749 1.00 94.94 74 LEU A O 1
ATOM 567 N N . ARG A 1 75 ? -12.581 3.460 -2.522 1.00 92.94 75 ARG A N 1
ATOM 568 C CA . ARG A 1 75 ? -11.689 3.198 -3.658 1.00 92.94 75 ARG A CA 1
ATOM 569 C C . ARG A 1 75 ? -12.331 3.649 -4.970 1.00 92.94 75 ARG A C 1
ATOM 571 O O . ARG A 1 75 ? -11.724 4.418 -5.705 1.00 92.94 75 ARG A O 1
ATOM 578 N N . GLY A 1 76 ? -13.582 3.251 -5.207 1.00 95.06 76 GLY A N 1
ATOM 579 C CA . GLY A 1 76 ? -14.354 3.677 -6.374 1.00 95.06 76 GLY A CA 1
ATOM 580 C C . GLY A 1 76 ? -14.506 5.196 -6.449 1.00 95.06 76 GLY A C 1
ATOM 581 O O . GLY A 1 76 ? -14.337 5.773 -7.519 1.00 95.06 76 GLY A O 1
ATOM 582 N N . LEU A 1 77 ? -14.741 5.862 -5.312 1.00 96.56 77 LEU A N 1
ATOM 583 C CA . LEU A 1 77 ? -14.807 7.324 -5.234 1.00 96.56 77 LEU A CA 1
ATOM 584 C C . LEU A 1 77 ? -13.502 7.984 -5.704 1.00 96.56 77 LEU A C 1
ATOM 586 O O . LEU A 1 77 ? -13.540 8.915 -6.508 1.00 96.56 77 LEU A O 1
ATOM 590 N N . VAL A 1 78 ? -12.356 7.502 -5.220 1.00 95.69 78 VAL A N 1
ATOM 591 C CA . VAL A 1 78 ? -11.037 8.028 -5.601 1.00 95.69 78 VAL A CA 1
ATOM 592 C C . VAL A 1 78 ? -10.733 7.758 -7.074 1.00 95.69 78 VAL A C 1
ATOM 594 O O . VAL A 1 78 ? -10.237 8.648 -7.762 1.00 95.69 78 VAL A O 1
ATOM 597 N N . ASP A 1 79 ? -11.056 6.568 -7.578 1.00 95.19 79 ASP A N 1
ATOM 598 C CA . ASP A 1 79 ? -10.829 6.208 -8.980 1.00 95.19 79 ASP A CA 1
ATOM 599 C C . ASP A 1 79 ? -11.705 7.045 -9.932 1.00 95.19 79 ASP A C 1
ATOM 601 O O . ASP A 1 79 ? -11.221 7.526 -10.959 1.00 95.19 79 ASP A O 1
ATOM 605 N N . CYS A 1 80 ? -12.955 7.334 -9.557 1.00 96.50 80 CYS A N 1
ATOM 606 C CA . CYS A 1 80 ? -13.814 8.255 -10.308 1.00 96.50 80 CYS A CA 1
ATOM 607 C C . CYS A 1 80 ? -13.291 9.698 -10.262 1.00 96.50 80 CYS A C 1
ATOM 609 O O . CYS A 1 80 ? -13.327 10.400 -11.271 1.00 96.50 80 CYS A O 1
ATOM 611 N N . LEU A 1 81 ? -12.775 10.151 -9.114 1.00 95.81 81 LEU A N 1
ATOM 612 C CA . LEU A 1 81 ? -12.194 11.488 -8.996 1.00 95.81 81 LEU A CA 1
ATOM 613 C C . LEU A 1 81 ? -10.926 11.632 -9.848 1.00 95.81 81 LEU A C 1
ATOM 615 O O . LEU A 1 81 ? -10.772 12.645 -10.521 1.00 95.81 81 LEU A O 1
ATOM 619 N N . ARG A 1 82 ? -10.068 10.605 -9.893 1.00 95.50 82 ARG A N 1
ATOM 620 C CA . ARG A 1 82 ? -8.901 10.548 -10.792 1.00 95.50 82 ARG A CA 1
ATOM 621 C C . ARG A 1 82 ? -9.284 10.658 -12.261 1.00 95.50 82 ARG A C 1
ATOM 623 O O . ARG A 1 82 ? -8.529 11.236 -13.031 1.00 95.50 82 ARG A O 1
ATOM 630 N N . LEU A 1 83 ? -10.431 10.105 -12.652 1.00 95.25 83 LEU A N 1
ATOM 631 C CA . LEU A 1 83 ? -10.929 10.223 -14.021 1.00 95.25 83 LEU A CA 1
ATOM 632 C C . LEU A 1 83 ? -11.403 11.650 -14.339 1.00 95.25 83 LEU A C 1
ATOM 634 O O . LEU A 1 83 ? -11.213 12.125 -15.456 1.00 95.25 83 LEU A O 1
ATOM 638 N N . LEU A 1 84 ? -12.018 12.329 -13.367 1.00 94.88 84 LEU A N 1
ATOM 639 C CA . LEU A 1 84 ? -12.521 13.695 -13.532 1.00 94.88 84 LEU A CA 1
ATOM 640 C C . LEU A 1 84 ? -11.423 14.756 -13.472 1.00 94.88 84 LEU A C 1
ATOM 642 O O . LEU A 1 84 ? -11.478 15.733 -14.216 1.00 94.88 84 LEU A O 1
ATOM 646 N N . ASP A 1 85 ? -10.465 14.578 -12.570 1.00 93.38 85 ASP A N 1
ATOM 647 C CA . ASP A 1 85 ? -9.379 15.517 -12.323 1.00 93.38 85 ASP A CA 1
ATOM 648 C C . ASP A 1 85 ? -8.102 14.758 -11.918 1.00 93.38 85 ASP A C 1
ATOM 650 O O . ASP A 1 85 ? -7.801 14.625 -10.730 1.00 93.38 85 ASP A O 1
ATOM 654 N N . PRO A 1 86 ? -7.332 14.240 -12.895 1.00 91.69 86 PRO A N 1
ATOM 655 C CA . PRO A 1 86 ? -6.142 13.425 -12.632 1.00 91.69 86 PRO A CA 1
ATOM 656 C C . PRO A 1 86 ? -5.052 14.140 -11.828 1.00 91.69 86 PRO A C 1
ATOM 658 O O . PRO A 1 86 ? -4.167 13.489 -11.272 1.00 91.69 86 PRO A O 1
ATOM 661 N N . HIS A 1 87 ? -5.084 15.473 -11.803 1.00 91.88 87 HIS A N 1
ATOM 662 C CA . HIS A 1 87 ? -4.052 16.311 -11.203 1.00 91.88 87 HIS A CA 1
ATOM 663 C C . HIS A 1 87 ? -4.493 16.948 -9.882 1.00 91.88 87 HIS A C 1
ATOM 665 O O . HIS A 1 87 ? -3.724 17.725 -9.313 1.00 91.88 87 HIS A O 1
ATOM 671 N N . ALA A 1 88 ? -5.684 16.609 -9.373 1.00 92.50 88 ALA A N 1
ATOM 672 C CA . ALA A 1 88 ? -6.151 17.105 -8.087 1.00 92.50 88 ALA A CA 1
ATOM 673 C C . ALA A 1 88 ? -5.178 16.686 -6.964 1.00 92.50 88 ALA A C 1
ATOM 675 O O . ALA A 1 88 ? -5.000 15.484 -6.715 1.00 92.50 88 ALA A O 1
ATOM 676 N N . PRO A 1 89 ? -4.549 17.642 -6.254 1.00 92.81 89 PRO A N 1
ATOM 677 C CA . PRO A 1 89 ? -3.583 17.331 -5.201 1.00 92.81 89 PRO A CA 1
ATOM 678 C C . PRO A 1 89 ? -4.215 16.565 -4.027 1.00 92.81 89 PRO A C 1
ATOM 680 O O . PRO A 1 89 ? -3.524 15.842 -3.309 1.00 92.81 89 PRO A O 1
ATOM 683 N N . GLU A 1 90 ? -5.532 16.672 -3.841 1.00 95.31 90 GLU A N 1
ATOM 684 C CA . GLU A 1 90 ? -6.289 15.974 -2.802 1.00 95.31 90 GLU A CA 1
ATOM 685 C C . GLU A 1 90 ? -6.319 14.451 -2.993 1.00 95.31 90 GLU A C 1
ATOM 687 O O . GLU A 1 90 ? -6.493 13.727 -2.010 1.00 95.31 90 GLU A O 1
ATOM 692 N N . ILE A 1 91 ? -6.124 13.948 -4.220 1.00 94.38 91 ILE A N 1
ATOM 693 C CA . ILE A 1 91 ? -6.239 12.516 -4.539 1.00 94.38 91 ILE A CA 1
ATOM 694 C C . ILE A 1 91 ? -5.284 11.676 -3.695 1.00 94.38 91 ILE A C 1
ATOM 696 O O . ILE A 1 91 ? -5.705 10.663 -3.143 1.00 94.38 91 ILE A O 1
ATOM 700 N N . ALA A 1 92 ? -4.020 12.087 -3.558 1.00 91.38 92 ALA A N 1
ATOM 701 C CA . ALA A 1 92 ? -3.039 11.330 -2.779 1.00 91.38 92 ALA A CA 1
ATOM 702 C C . ALA A 1 92 ? -3.489 11.176 -1.317 1.00 91.38 92 ALA A C 1
ATOM 704 O O . ALA A 1 92 ? -3.493 10.075 -0.773 1.00 91.38 92 ALA A O 1
ATOM 705 N N . ARG A 1 93 ? -3.982 12.262 -0.711 1.00 93.94 93 ARG A N 1
ATOM 706 C CA . ARG A 1 93 ? -4.475 12.232 0.669 1.00 93.94 93 ARG A CA 1
ATOM 707 C C . ARG A 1 93 ? -5.767 11.422 0.813 1.00 93.94 93 ARG A C 1
ATOM 709 O O . ARG A 1 93 ? -5.963 10.779 1.841 1.00 93.94 93 ARG A O 1
ATOM 716 N N . LEU A 1 94 ? -6.647 11.446 -0.189 1.00 95.06 94 LEU A N 1
ATOM 717 C CA . LEU A 1 94 ? -7.861 10.626 -0.200 1.00 95.06 94 LEU A CA 1
ATOM 718 C C . LEU A 1 94 ? -7.543 9.127 -0.282 1.00 95.06 94 LEU A C 1
ATOM 720 O O . LEU A 1 94 ? -8.224 8.342 0.374 1.00 95.06 94 LEU A O 1
ATOM 724 N N . VAL A 1 95 ? -6.502 8.733 -1.027 1.00 92.25 95 VAL A N 1
ATOM 725 C CA . VAL A 1 95 ? -5.995 7.347 -1.032 1.00 92.25 95 VAL A CA 1
ATOM 726 C C . VAL A 1 95 ? -5.543 6.948 0.368 1.00 92.25 95 VAL A C 1
ATOM 728 O O . VAL A 1 95 ? -6.021 5.943 0.883 1.00 92.25 95 VAL A O 1
ATOM 731 N N . ASP A 1 96 ? -4.705 7.764 1.016 1.00 91.81 96 ASP A N 1
ATOM 732 C CA . ASP A 1 96 ? -4.202 7.470 2.365 1.00 91.81 96 ASP A CA 1
ATOM 733 C C . ASP A 1 96 ? -5.339 7.302 3.385 1.00 91.81 96 ASP A C 1
ATOM 735 O O . ASP A 1 96 ? -5.297 6.420 4.241 1.00 91.81 96 ASP A O 1
ATOM 739 N N . LEU A 1 97 ? -6.370 8.150 3.303 1.00 94.62 97 LEU A N 1
ATOM 740 C CA . LEU A 1 97 ? -7.549 8.061 4.169 1.00 94.62 97 LEU A CA 1
ATOM 741 C C . LEU A 1 97 ? -8.430 6.851 3.840 1.00 94.62 97 LEU A C 1
ATOM 743 O O . LEU A 1 97 ? -9.057 6.301 4.744 1.00 94.62 97 LEU A O 1
ATOM 747 N N . GLY A 1 98 ? -8.482 6.437 2.573 1.00 93.50 98 GLY A N 1
ATOM 748 C CA . GLY A 1 98 ? -9.137 5.203 2.147 1.00 93.50 98 GLY A CA 1
ATOM 749 C C . GLY A 1 98 ? -8.456 3.965 2.728 1.00 93.50 98 GLY A C 1
ATOM 750 O O . GLY A 1 98 ? -9.137 3.127 3.319 1.00 93.50 98 GLY A O 1
ATOM 751 N N . ASP A 1 99 ? -7.125 3.898 2.635 1.00 91.62 99 ASP A N 1
ATOM 752 C CA . ASP A 1 99 ? -6.308 2.832 3.229 1.00 91.62 99 ASP A CA 1
ATOM 753 C C . ASP A 1 99 ? -6.462 2.828 4.766 1.00 91.62 99 ASP A C 1
ATOM 755 O O . ASP A 1 99 ? -6.660 1.777 5.380 1.00 91.62 99 ASP A O 1
ATOM 759 N N . GLU A 1 100 ? -6.473 4.008 5.403 1.00 94.81 100 GLU A N 1
ATOM 760 C CA . GLU A 1 100 ? -6.723 4.143 6.845 1.00 94.81 100 GLU A CA 1
ATOM 761 C C . GLU A 1 100 ? -8.130 3.674 7.249 1.00 94.81 100 GLU A C 1
ATOM 763 O O . GLU A 1 100 ? -8.282 2.980 8.256 1.00 94.81 100 GLU A O 1
ATOM 768 N N . TRP A 1 101 ? -9.157 3.997 6.459 1.00 94.19 101 TRP A N 1
ATOM 769 C CA . TRP A 1 101 ? -10.525 3.533 6.692 1.00 94.19 101 TRP A CA 1
ATOM 770 C C . TRP A 1 101 ? -10.654 2.013 6.561 1.00 94.19 101 TRP A C 1
ATOM 772 O O . TRP A 1 101 ? -11.311 1.381 7.392 1.00 94.19 101 TRP A O 1
ATOM 782 N N . ALA A 1 102 ? -10.031 1.418 5.540 1.00 91.38 102 ALA A N 1
ATOM 783 C CA . ALA A 1 102 ? -10.029 -0.029 5.337 1.00 91.38 102 ALA A CA 1
ATOM 784 C C . ALA A 1 102 ? -9.381 -0.752 6.528 1.00 91.38 102 ALA A C 1
ATOM 786 O O . ALA A 1 102 ? -9.999 -1.635 7.128 1.00 91.38 102 ALA A O 1
ATOM 787 N N . ALA A 1 103 ? -8.203 -0.292 6.955 1.00 92.69 103 ALA A N 1
ATOM 788 C CA . ALA A 1 103 ? -7.507 -0.846 8.111 1.00 92.69 103 ALA A CA 1
ATOM 789 C C . ALA A 1 103 ? -8.307 -0.678 9.414 1.00 92.69 103 ALA A C 1
ATOM 791 O O . ALA A 1 103 ? -8.395 -1.611 10.213 1.00 92.69 103 ALA A O 1
ATOM 792 N N . PHE A 1 104 ? -8.941 0.481 9.624 1.00 92.38 104 PHE A N 1
ATOM 793 C CA . PHE A 1 104 ? -9.801 0.721 10.786 1.00 92.38 104 PHE A CA 1
ATOM 794 C C . PHE A 1 104 ? -11.000 -0.232 10.818 1.00 92.38 104 PHE A C 1
ATOM 796 O O . PHE A 1 104 ? -11.370 -0.731 11.881 1.00 92.38 104 PHE A O 1
ATOM 803 N N . ARG A 1 105 ? -11.601 -0.518 9.657 1.00 90.38 105 ARG A N 1
ATOM 804 C CA . ARG A 1 105 ? -12.698 -1.486 9.547 1.00 90.38 105 ARG A CA 1
ATOM 805 C C . ARG A 1 105 ? -12.253 -2.918 9.829 1.00 90.38 105 ARG A C 1
ATOM 807 O O . ARG A 1 105 ? -13.035 -3.662 10.418 1.00 90.38 105 ARG A O 1
ATOM 814 N N . ALA A 1 106 ? -11.045 -3.290 9.412 1.00 89.19 106 ALA A N 1
ATOM 815 C CA . ALA A 1 106 ? -10.477 -4.611 9.665 1.00 89.19 106 ALA A CA 1
ATOM 816 C C . ALA A 1 106 ? -10.081 -4.794 11.141 1.00 89.19 106 ALA A C 1
ATOM 818 O O . ALA A 1 106 ? -10.349 -5.836 11.735 1.00 89.19 106 ALA A O 1
ATOM 819 N N . LEU A 1 107 ? -9.505 -3.757 11.763 1.00 89.50 107 LEU A N 1
ATOM 820 C CA . LEU A 1 107 ? -8.953 -3.787 13.123 1.00 89.50 107 LEU A CA 1
ATOM 821 C C . LEU A 1 107 ? -9.557 -2.696 14.037 1.00 89.50 107 LEU A C 1
ATOM 823 O O . LEU A 1 107 ? -8.825 -1.853 14.572 1.00 89.50 107 LEU A O 1
ATOM 827 N N . PRO A 1 108 ? -10.887 -2.684 14.264 1.00 84.81 108 PRO A N 1
ATOM 828 C CA . PRO A 1 108 ? -11.536 -1.583 14.965 1.00 84.81 108 PRO A CA 1
ATOM 829 C C . PRO A 1 108 ? -11.123 -1.528 16.436 1.00 84.81 108 PRO A C 1
ATOM 831 O O . PRO A 1 108 ? -11.302 -2.495 17.186 1.00 84.81 108 PRO A O 1
ATOM 834 N N . THR A 1 109 ? -10.634 -0.364 16.864 1.00 84.75 109 THR A N 1
ATOM 835 C CA . THR A 1 109 ? -10.157 -0.107 18.228 1.00 84.75 109 THR A CA 1
ATOM 836 C C . THR A 1 109 ? -10.505 1.303 18.703 1.00 84.75 109 THR A C 1
ATOM 838 O O . THR A 1 109 ? -10.540 2.249 17.918 1.00 84.75 109 THR A O 1
ATOM 841 N N . GLY A 1 110 ? -10.730 1.453 20.010 1.00 84.12 110 GLY A N 1
ATOM 842 C CA . GLY A 1 110 ? -10.961 2.758 20.635 1.00 84.12 110 GLY A CA 1
ATOM 843 C C . GLY A 1 110 ? -9.7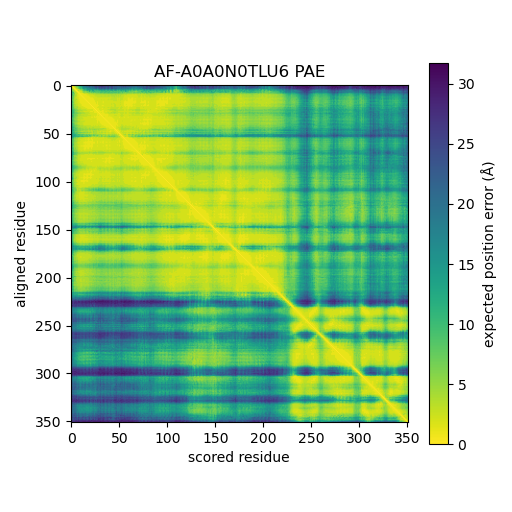06 3.632 20.744 1.00 84.12 110 GLY A C 1
ATOM 844 O O . GLY A 1 110 ? -9.821 4.825 20.990 1.00 84.12 110 GLY A O 1
ATOM 845 N N . ASP A 1 111 ? -8.516 3.060 20.537 1.00 87.19 111 ASP A N 1
ATOM 846 C CA . ASP A 1 111 ? -7.232 3.774 20.588 1.00 87.19 111 ASP A CA 1
ATOM 847 C C . ASP A 1 111 ? -6.626 4.002 19.192 1.00 87.19 111 ASP A C 1
ATOM 849 O O . ASP A 1 111 ? -5.412 4.155 19.069 1.00 87.19 111 ASP A O 1
ATOM 853 N N . TRP A 1 112 ? -7.444 4.015 18.132 1.00 91.38 112 TRP A N 1
ATOM 854 C CA . TRP A 1 112 ? -6.959 4.118 16.748 1.00 91.38 112 TRP A CA 1
ATOM 855 C C . TRP A 1 112 ? -5.997 5.294 16.539 1.00 91.38 112 TRP A C 1
ATOM 857 O O . TRP A 1 112 ? -4.893 5.113 16.036 1.00 91.38 112 TRP A O 1
ATOM 867 N N . ASP A 1 113 ? -6.362 6.488 17.010 1.00 90.62 113 ASP A N 1
ATOM 868 C CA . ASP A 1 113 ? -5.530 7.685 16.842 1.00 90.62 113 ASP A CA 1
ATOM 869 C C . ASP A 1 113 ? -4.215 7.608 17.634 1.00 90.62 113 ASP A C 1
ATOM 871 O O . ASP A 1 113 ? -3.187 8.125 17.189 1.00 90.62 113 ASP A O 1
ATOM 875 N N . ARG A 1 114 ? -4.219 6.933 18.793 1.00 90.94 114 ARG A N 1
ATOM 876 C CA . ARG A 1 114 ? -2.999 6.698 19.580 1.00 90.94 114 ARG A CA 1
ATOM 877 C C . ARG A 1 114 ? -2.078 5.710 18.880 1.00 90.94 114 ARG A C 1
ATOM 879 O O . ARG A 1 114 ? -0.896 6.006 18.745 1.00 90.94 114 ARG A O 1
ATOM 886 N N . LEU A 1 115 ? -2.619 4.604 18.367 1.00 92.81 115 LEU A N 1
ATOM 887 C CA . LEU A 1 115 ? -1.867 3.652 17.551 1.00 92.81 115 LEU A CA 1
ATOM 888 C C . LEU A 1 115 ? -1.273 4.337 16.319 1.00 92.81 115 LEU A C 1
ATOM 890 O O . LEU A 1 115 ? -0.086 4.193 16.045 1.00 92.81 115 LEU A O 1
ATOM 894 N N . ALA A 1 116 ? -2.085 5.109 15.598 1.00 93.62 116 ALA A N 1
ATOM 895 C CA . ALA A 1 116 ? -1.643 5.807 14.404 1.00 93.62 116 ALA A CA 1
ATOM 896 C C . ALA A 1 116 ? -0.510 6.786 14.724 1.00 93.62 116 ALA A C 1
ATOM 898 O O . ALA A 1 116 ? 0.487 6.841 14.009 1.00 93.62 116 ALA A O 1
ATOM 899 N N . LYS A 1 117 ? -0.617 7.524 15.834 1.00 93.62 117 LYS A N 1
ATOM 900 C CA . LYS A 1 117 ? 0.460 8.390 16.320 1.00 93.62 117 LYS A CA 1
ATOM 901 C C . LYS A 1 117 ? 1.718 7.596 16.692 1.00 93.62 117 LYS A C 1
ATOM 903 O O . LYS A 1 117 ? 2.806 8.002 16.296 1.00 93.62 117 LYS A O 1
ATOM 908 N N . ALA A 1 118 ? 1.572 6.485 17.413 1.00 94.31 118 ALA A N 1
ATOM 909 C CA . ALA A 1 118 ? 2.672 5.614 17.818 1.00 94.31 118 ALA A CA 1
ATOM 910 C C . ALA A 1 118 ? 3.431 5.077 16.596 1.00 94.31 118 ALA A C 1
ATOM 912 O O . ALA A 1 118 ? 4.624 5.329 16.456 1.00 94.31 118 ALA A O 1
ATOM 913 N N . LEU A 1 119 ? 2.736 4.434 15.657 1.00 95.75 119 LEU A N 1
ATOM 914 C CA . LEU A 1 119 ? 3.341 3.851 14.456 1.00 95.75 119 LEU A CA 1
ATOM 915 C C . LEU A 1 119 ? 3.931 4.905 13.508 1.00 95.75 119 LEU A C 1
ATOM 917 O O . LEU A 1 119 ? 4.965 4.652 12.901 1.00 95.75 119 LEU A O 1
ATOM 921 N N . ARG A 1 120 ? 3.335 6.103 13.401 1.00 95.31 120 ARG A N 1
ATOM 922 C CA . ARG A 1 120 ? 3.914 7.220 12.623 1.00 95.31 120 ARG A CA 1
ATOM 923 C C . ARG A 1 120 ? 5.180 7.800 13.250 1.00 95.31 120 ARG A C 1
ATOM 925 O O . ARG A 1 120 ? 5.956 8.432 12.543 1.00 95.31 120 ARG A O 1
ATOM 932 N N . SER A 1 121 ? 5.364 7.636 14.560 1.00 93.88 121 SER A N 1
ATOM 933 C CA . SER A 1 121 ? 6.545 8.142 15.268 1.00 93.88 121 SER A CA 1
ATOM 934 C C . SER A 1 121 ? 7.759 7.221 15.147 1.00 93.88 121 SER A C 1
ATOM 936 O O . SER A 1 121 ? 8.873 7.642 15.442 1.00 93.88 121 SER A O 1
ATOM 938 N N . VAL A 1 122 ? 7.549 5.979 14.705 1.00 94.69 122 VAL A N 1
ATOM 939 C CA . VAL A 1 122 ? 8.622 5.005 14.540 1.00 94.69 122 VAL A CA 1
ATOM 940 C C . VAL A 1 122 ? 9.363 5.248 13.229 1.00 94.69 122 VAL A C 1
ATOM 942 O O . VAL A 1 122 ? 8.764 5.269 12.154 1.00 94.69 122 VAL A O 1
ATOM 945 N N . ARG A 1 123 ? 10.683 5.376 13.354 1.00 92.69 123 ARG A N 1
ATOM 946 C CA . ARG A 1 123 ? 11.666 5.289 12.274 1.00 92.69 123 ARG A CA 1
ATOM 947 C C . ARG A 1 123 ? 12.595 4.125 12.584 1.00 92.69 123 ARG A C 1
ATOM 949 O O . ARG A 1 123 ? 13.032 3.992 13.726 1.00 92.69 123 ARG A O 1
ATOM 956 N N . LEU A 1 124 ? 12.818 3.265 11.599 1.00 90.44 12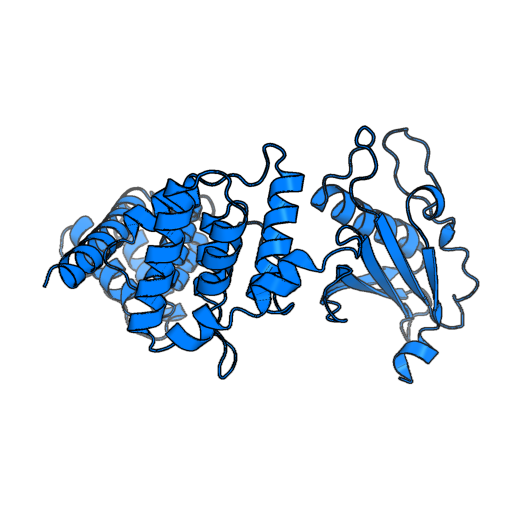4 LEU A N 1
ATOM 957 C CA . LEU A 1 124 ? 13.701 2.104 11.698 1.00 90.44 124 LEU A CA 1
ATOM 958 C C . LEU A 1 124 ? 15.137 2.494 11.326 1.00 90.44 124 LEU A C 1
ATOM 960 O O . LEU A 1 124 ? 16.075 1.992 11.936 1.00 90.44 124 LEU A O 1
ATOM 964 N N . SER A 1 125 ? 15.291 3.423 10.380 1.00 89.31 125 SER A N 1
ATOM 965 C CA . SER A 1 125 ? 16.560 4.006 9.951 1.00 89.31 125 SER A CA 1
ATOM 966 C C . SER A 1 125 ? 16.394 5.480 9.556 1.00 89.31 125 SER A C 1
ATOM 968 O O . SER A 1 125 ? 15.307 5.929 9.186 1.00 89.31 125 SER A O 1
ATOM 970 N N . ASP A 1 126 ? 17.491 6.236 9.623 1.00 87.38 126 ASP A N 1
ATOM 971 C CA . ASP A 1 126 ? 17.570 7.599 9.079 1.00 87.38 126 ASP A CA 1
ATOM 972 C C . ASP A 1 126 ? 17.812 7.599 7.557 1.00 87.38 126 ASP A C 1
ATOM 974 O O . ASP A 1 126 ? 17.503 8.583 6.882 1.00 87.38 126 ASP A O 1
ATOM 978 N N . ASP A 1 127 ? 18.345 6.502 7.008 1.00 85.38 127 ASP A N 1
ATOM 979 C CA . ASP A 1 127 ? 18.536 6.318 5.568 1.00 85.38 127 ASP A CA 1
ATOM 980 C C . ASP A 1 127 ? 17.254 5.750 4.924 1.00 85.38 127 ASP A C 1
ATOM 982 O O . ASP A 1 127 ? 16.816 4.662 5.311 1.00 85.38 127 ASP A O 1
ATOM 986 N N . PRO A 1 128 ? 16.639 6.439 3.938 1.00 84.69 128 PRO A N 1
ATOM 987 C CA . PRO A 1 128 ? 15.430 5.969 3.263 1.00 84.69 128 PRO A CA 1
ATOM 988 C C . PRO A 1 128 ? 15.538 4.578 2.626 1.00 84.69 128 PRO A C 1
ATOM 990 O O . PRO A 1 128 ? 14.529 3.870 2.555 1.00 84.69 128 PRO A O 1
ATOM 993 N N . PHE A 1 129 ? 16.723 4.182 2.152 1.00 81.06 129 PHE A N 1
ATOM 994 C CA . PHE A 1 129 ? 16.915 2.867 1.535 1.00 81.06 129 PHE A CA 1
ATOM 995 C C . PHE A 1 129 ? 16.936 1.758 2.588 1.00 81.06 129 PHE A C 1
ATOM 997 O O . PHE A 1 129 ? 16.203 0.775 2.461 1.00 81.06 129 PHE A O 1
ATOM 1004 N N . GLU A 1 130 ? 17.663 1.971 3.684 1.00 81.75 130 GLU A N 1
ATOM 1005 C CA . GLU A 1 130 ? 17.650 1.062 4.832 1.00 81.75 130 GLU A CA 1
ATOM 1006 C C . GLU A 1 130 ? 16.286 1.013 5.534 1.00 81.75 130 GLU A C 1
ATOM 1008 O O . GLU A 1 130 ? 15.828 -0.064 5.913 1.00 81.75 130 GLU A O 1
ATOM 1013 N N . GLU A 1 131 ? 15.566 2.135 5.637 1.00 87.31 131 GLU A N 1
ATOM 1014 C CA . GLU A 1 131 ? 14.179 2.153 6.129 1.00 87.31 131 GLU A CA 1
ATOM 1015 C C . GLU A 1 131 ? 13.295 1.245 5.257 1.00 87.31 131 GLU A C 1
ATOM 1017 O O . GLU A 1 131 ? 12.555 0.407 5.775 1.00 87.31 131 GLU A O 1
ATOM 1022 N N . ARG A 1 132 ? 13.386 1.359 3.924 1.00 85.25 132 ARG A N 1
ATOM 1023 C CA . ARG A 1 132 ? 12.607 0.529 2.990 1.00 85.25 132 ARG A CA 1
ATOM 1024 C C . ARG A 1 132 ? 12.958 -0.956 3.117 1.00 85.25 132 ARG A C 1
ATOM 1026 O O . ARG A 1 132 ? 12.055 -1.794 3.070 1.00 85.25 132 ARG A O 1
ATOM 1033 N N . ARG A 1 133 ? 14.238 -1.279 3.306 1.00 80.06 133 ARG A N 1
ATOM 1034 C CA . ARG A 1 133 ? 14.728 -2.645 3.536 1.00 80.06 133 ARG A CA 1
ATOM 1035 C C . ARG A 1 133 ? 14.161 -3.237 4.823 1.00 80.06 133 ARG A C 1
ATOM 1037 O O . ARG A 1 133 ? 13.598 -4.330 4.797 1.00 80.06 133 ARG A O 1
ATOM 1044 N N . GLU A 1 134 ? 14.229 -2.504 5.930 1.00 85.38 134 GLU A N 1
ATOM 1045 C CA . GLU A 1 134 ? 13.672 -2.953 7.207 1.00 85.38 134 GLU A CA 1
ATOM 1046 C C . GLU A 1 134 ? 12.148 -3.120 7.153 1.00 85.38 134 GLU A C 1
ATOM 1048 O O . GLU A 1 134 ? 11.610 -4.088 7.696 1.00 85.38 134 GLU A O 1
ATOM 1053 N N . LEU A 1 135 ? 11.438 -2.239 6.439 1.00 90.19 135 LEU A N 1
ATOM 1054 C CA . LEU A 1 135 ? 10.002 -2.401 6.196 1.00 90.19 135 LEU A CA 1
ATOM 1055 C C . LEU A 1 135 ? 9.693 -3.674 5.398 1.00 90.19 135 LEU A C 1
ATOM 1057 O O . LEU A 1 135 ? 8.728 -4.364 5.725 1.00 90.19 135 LEU A O 1
ATOM 1061 N N . ARG A 1 136 ? 10.505 -4.017 4.389 1.00 85.94 136 ARG A N 1
ATOM 1062 C CA . ARG A 1 136 ? 10.354 -5.260 3.614 1.00 85.94 136 ARG A CA 1
ATOM 1063 C C . ARG A 1 136 ? 10.583 -6.493 4.489 1.00 85.94 136 ARG A C 1
ATOM 1065 O O . ARG A 1 136 ? 9.723 -7.366 4.503 1.00 85.94 136 ARG A O 1
ATOM 1072 N N . ARG A 1 137 ? 11.655 -6.517 5.291 1.00 82.06 137 ARG A N 1
ATOM 1073 C CA . ARG A 1 137 ? 11.927 -7.602 6.257 1.00 82.06 137 ARG A CA 1
ATOM 1074 C C . ARG A 1 137 ? 10.761 -7.798 7.228 1.00 82.06 137 ARG A C 1
ATOM 1076 O O . ARG A 1 137 ? 10.349 -8.918 7.511 1.00 82.06 137 ARG A O 1
ATOM 1083 N N . LEU A 1 138 ? 10.197 -6.701 7.736 1.00 88.94 138 LEU A N 1
ATOM 1084 C CA . LEU A 1 138 ? 9.024 -6.765 8.607 1.00 88.94 138 LEU A CA 1
ATOM 1085 C C . LEU A 1 138 ? 7.783 -7.286 7.875 1.00 88.94 138 LEU A C 1
ATOM 1087 O O . LEU A 1 138 ? 7.030 -8.059 8.465 1.00 88.94 138 LEU A O 1
ATOM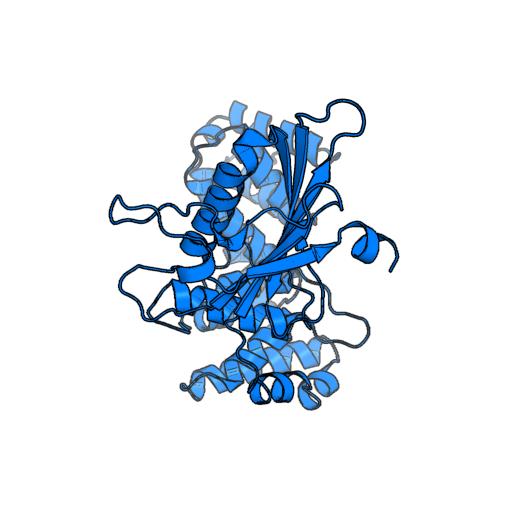 1091 N N . ALA A 1 139 ? 7.557 -6.885 6.623 1.00 89.19 139 ALA A N 1
ATOM 1092 C CA . ALA A 1 139 ? 6.445 -7.377 5.813 1.00 89.19 139 ALA A CA 1
ATOM 1093 C C . ALA A 1 139 ? 6.560 -8.885 5.548 1.00 89.19 139 ALA A C 1
ATOM 1095 O O . ALA A 1 139 ? 5.578 -9.607 5.704 1.00 89.19 139 ALA A O 1
ATOM 1096 N N . GLU A 1 140 ? 7.761 -9.361 5.226 1.00 82.69 140 GLU A N 1
ATOM 1097 C CA . GLU A 1 140 ? 8.068 -10.771 4.989 1.00 82.69 140 GLU A CA 1
ATOM 1098 C C . GLU A 1 140 ? 7.754 -11.625 6.221 1.00 82.69 140 GLU A C 1
ATOM 1100 O O . GLU A 1 140 ? 6.923 -12.528 6.143 1.00 82.69 140 GLU A O 1
ATOM 1105 N N . VAL A 1 141 ? 8.300 -11.268 7.389 1.00 85.06 141 VAL A N 1
ATOM 1106 C CA . VAL A 1 141 ? 8.000 -11.962 8.657 1.00 85.06 141 VAL A CA 1
ATOM 1107 C C . VAL A 1 141 ? 6.506 -11.898 8.983 1.00 85.06 141 VAL A C 1
ATOM 1109 O O . VAL A 1 141 ? 5.913 -12.871 9.439 1.00 85.06 141 VAL A O 1
ATOM 1112 N N . SER A 1 142 ? 5.866 -10.753 8.736 1.00 89.38 142 SER A N 1
ATOM 1113 C CA . SER A 1 142 ? 4.443 -10.569 9.045 1.00 89.38 142 SER A CA 1
ATOM 1114 C C . SER A 1 142 ? 3.515 -11.394 8.160 1.00 89.38 142 SER A C 1
ATOM 1116 O O . SER A 1 142 ? 2.374 -11.643 8.540 1.00 89.38 142 SER A O 1
ATOM 1118 N N . THR A 1 143 ? 3.982 -11.799 6.985 1.00 85.62 143 THR A N 1
ATOM 1119 C CA . THR A 1 143 ? 3.200 -12.543 5.992 1.00 85.62 143 THR A CA 1
ATOM 1120 C C . THR A 1 143 ? 3.700 -13.966 5.794 1.00 85.62 143 THR A C 1
ATOM 1122 O O . THR A 1 143 ? 3.232 -14.633 4.87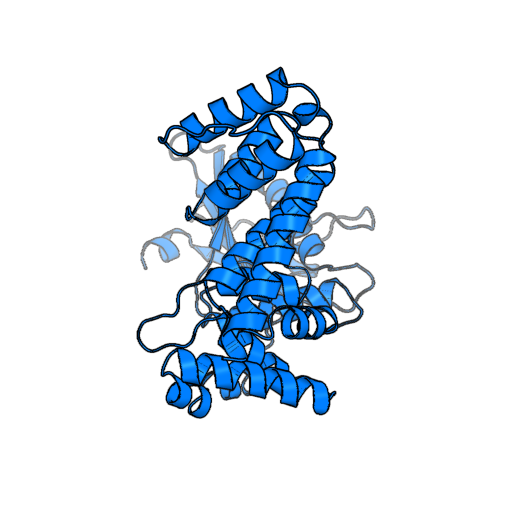6 1.00 85.62 143 THR A O 1
ATOM 1125 N N . ASP A 1 144 ? 4.626 -14.442 6.631 1.00 79.88 144 ASP A N 1
ATOM 1126 C CA . ASP A 1 144 ? 5.245 -15.765 6.487 1.00 79.88 144 ASP A CA 1
ATOM 1127 C C . ASP A 1 144 ? 5.827 -15.966 5.071 1.00 79.88 144 ASP A C 1
ATOM 1129 O O . ASP A 1 144 ? 5.584 -16.968 4.406 1.00 79.88 144 ASP A O 1
ATOM 1133 N N . GLY A 1 145 ? 6.490 -14.930 4.545 1.00 74.50 145 GLY A N 1
ATOM 1134 C CA . GLY A 1 145 ? 7.091 -14.936 3.208 1.00 74.50 145 GLY A CA 1
ATOM 1135 C C . GLY A 1 145 ? 6.127 -14.739 2.032 1.00 74.50 145 GLY A C 1
ATOM 1136 O O . GLY A 1 145 ? 6.581 -14.761 0.896 1.00 74.50 145 GLY A O 1
ATOM 1137 N N . HIS A 1 146 ? 4.828 -14.513 2.266 1.00 74.75 146 HIS A N 1
ATOM 1138 C CA . HIS A 1 146 ? 3.836 -14.335 1.190 1.00 74.75 146 HIS A CA 1
ATOM 1139 C C . HIS A 1 146 ? 3.722 -12.883 0.677 1.00 74.75 146 HIS A C 1
ATOM 1141 O O . HIS A 1 146 ? 2.920 -12.597 -0.214 1.00 74.75 146 HIS A O 1
ATOM 1147 N N . CYS A 1 147 ? 4.469 -11.933 1.253 1.00 73.50 147 CYS A N 1
ATOM 1148 C CA . CYS A 1 147 ? 4.560 -10.560 0.750 1.00 73.50 147 CYS A CA 1
ATOM 1149 C C . CYS A 1 147 ? 5.695 -10.448 -0.270 1.00 73.50 147 CYS A C 1
ATOM 1151 O O . CYS A 1 147 ? 6.817 -10.072 0.064 1.00 73.50 147 CYS A O 1
ATOM 1153 N N . ASP A 1 148 ? 5.376 -10.742 -1.528 1.00 62.94 148 ASP A N 1
ATOM 1154 C CA . ASP A 1 148 ? 6.364 -10.764 -2.614 1.00 62.94 148 ASP A CA 1
ATOM 1155 C C . ASP A 1 148 ? 6.909 -9.371 -2.979 1.00 62.94 148 ASP A C 1
ATOM 1157 O O . ASP A 1 148 ? 7.994 -9.241 -3.549 1.00 62.94 148 ASP A O 1
ATOM 1161 N N . ASP A 1 149 ? 6.139 -8.306 -2.728 1.00 68.75 149 ASP A N 1
ATOM 1162 C CA . ASP A 1 149 ? 6.576 -6.938 -2.991 1.00 68.75 149 ASP A CA 1
ATOM 1163 C C . ASP A 1 149 ? 5.859 -5.916 -2.129 1.00 68.75 149 ASP A C 1
ATOM 1165 O O . ASP A 1 149 ? 4.635 -5.920 -1.983 1.00 68.75 149 ASP A O 1
ATOM 1169 N N . LEU A 1 150 ? 6.656 -4.980 -1.632 1.00 80.00 150 LEU A N 1
ATOM 1170 C CA . LEU A 1 150 ? 6.189 -3.891 -0.810 1.00 80.00 150 LEU A CA 1
ATOM 1171 C C . LEU A 1 150 ? 5.819 -2.707 -1.718 1.00 80.00 150 LEU A C 1
ATOM 1173 O O . LEU A 1 150 ? 6.713 -2.109 -2.332 1.00 80.00 150 LEU A O 1
ATOM 1177 N N . PRO A 1 151 ? 4.531 -2.312 -1.805 1.00 83.19 151 PRO A N 1
ATOM 1178 C CA . PRO A 1 151 ? 4.117 -1.222 -2.679 1.00 83.19 151 PRO A CA 1
ATOM 1179 C C . PRO A 1 151 ? 4.918 0.062 -2.433 1.00 83.19 151 PRO A C 1
ATOM 1181 O O . PRO A 1 151 ? 5.256 0.381 -1.297 1.00 83.19 151 PRO A O 1
ATOM 1184 N N . ALA A 1 152 ? 5.163 0.865 -3.474 1.00 80.62 152 ALA A N 1
ATOM 1185 C CA . ALA A 1 152 ? 5.938 2.110 -3.356 1.00 80.62 152 ALA A CA 1
ATOM 1186 C C . ALA A 1 152 ? 5.406 3.078 -2.275 1.00 80.62 152 ALA A C 1
ATOM 1188 O O . ALA A 1 152 ? 6.187 3.775 -1.631 1.00 80.62 152 ALA A O 1
ATOM 1189 N N . ARG A 1 153 ? 4.085 3.076 -2.039 1.00 82.81 153 ARG A N 1
ATOM 1190 C CA . ARG A 1 153 ? 3.424 3.874 -0.991 1.00 82.81 153 ARG A CA 1
ATOM 1191 C C . ARG A 1 153 ? 3.743 3.423 0.440 1.00 82.81 153 ARG A C 1
ATOM 1193 O O . ARG A 1 153 ? 3.560 4.199 1.370 1.00 82.81 153 ARG A O 1
ATOM 1200 N N . CYS A 1 154 ? 4.217 2.194 0.625 1.00 89.12 154 CYS A N 1
ATOM 1201 C CA . CYS A 1 154 ? 4.614 1.663 1.922 1.00 89.12 154 CYS A CA 1
ATOM 1202 C C . CYS A 1 154 ? 6.045 2.113 2.251 1.00 89.12 154 CYS A C 1
ATOM 1204 O O . CYS A 1 154 ? 7.009 1.376 2.069 1.00 89.12 154 CYS A O 1
ATOM 1206 N N . ASN A 1 155 ? 6.171 3.361 2.699 1.00 89.69 155 ASN A N 1
ATOM 1207 C CA . ASN A 1 155 ? 7.439 4.047 2.987 1.00 89.69 155 ASN A CA 1
ATOM 1208 C C . ASN A 1 155 ? 7.617 4.407 4.475 1.00 89.69 155 ASN A C 1
ATOM 1210 O O . ASN A 1 155 ? 8.506 5.164 4.854 1.00 89.69 155 ASN A O 1
ATOM 1214 N N . SER A 1 156 ? 6.723 3.910 5.322 1.00 94.19 156 SER A N 1
ATOM 1215 C CA . SER A 1 156 ? 6.747 4.080 6.771 1.00 94.19 156 SER A CA 1
ATOM 1216 C C . SER A 1 156 ? 6.066 2.899 7.449 1.00 94.19 156 SER A C 1
ATOM 1218 O O . SER A 1 156 ? 5.193 2.254 6.856 1.00 94.19 156 SER A O 1
ATOM 1220 N N . VAL A 1 157 ? 6.378 2.680 8.726 1.00 96.38 157 VAL A N 1
ATOM 1221 C CA . VAL A 1 157 ? 5.719 1.662 9.560 1.00 96.38 157 VAL A CA 1
ATOM 1222 C C . VAL A 1 157 ? 4.197 1.813 9.537 1.00 96.38 157 VAL A C 1
ATOM 1224 O O . VAL A 1 157 ? 3.478 0.823 9.430 1.00 96.38 157 VAL A O 1
ATOM 1227 N N . TRP A 1 158 ? 3.689 3.048 9.579 1.00 96.31 158 TRP A N 1
ATOM 1228 C CA . TRP A 1 158 ? 2.253 3.308 9.490 1.00 96.31 158 TRP A CA 1
ATOM 1229 C C . TRP A 1 158 ? 1.655 2.850 8.155 1.00 96.31 158 TRP A C 1
ATOM 1231 O O . TRP A 1 158 ? 0.670 2.120 8.144 1.00 96.31 158 TRP A O 1
ATOM 1241 N N . SER A 1 159 ? 2.259 3.230 7.027 1.00 94.69 159 SER A N 1
ATOM 1242 C CA . SER A 1 159 ? 1.777 2.808 5.703 1.00 94.69 159 SER A CA 1
ATOM 1243 C C . SER A 1 159 ? 1.886 1.293 5.474 1.00 94.69 159 SER A C 1
ATOM 1245 O O . SER A 1 159 ? 1.039 0.718 4.795 1.00 94.69 159 SER A O 1
ATOM 1247 N N . LEU A 1 160 ? 2.888 0.632 6.069 1.00 95.50 160 LEU A N 1
ATOM 1248 C CA . LEU A 1 160 ? 3.006 -0.826 6.059 1.00 95.50 160 LEU A CA 1
ATOM 1249 C C . LEU A 1 160 ? 1.899 -1.473 6.901 1.00 95.50 160 LEU A C 1
ATOM 1251 O O . LEU A 1 160 ? 1.257 -2.410 6.442 1.00 95.50 160 LEU A O 1
ATOM 1255 N N . PHE A 1 161 ? 1.627 -0.945 8.096 1.00 96.12 161 PHE A N 1
ATOM 1256 C CA . PHE A 1 161 ? 0.527 -1.414 8.939 1.00 96.12 161 PHE A CA 1
ATOM 1257 C C . PHE A 1 161 ? -0.823 -1.321 8.219 1.00 96.12 161 PHE A C 1
ATOM 1259 O O . PHE A 1 161 ? -1.573 -2.292 8.219 1.00 96.12 161 PHE A O 1
ATOM 1266 N N . LEU A 1 162 ? -1.110 -0.190 7.562 1.00 94.75 162 LEU A N 1
ATOM 1267 C CA . LEU A 1 162 ? -2.336 -0.022 6.777 1.00 94.75 162 LEU A CA 1
ATOM 1268 C C . LEU A 1 162 ? -2.445 -1.058 5.655 1.00 94.75 162 LEU A C 1
ATOM 1270 O O . LEU A 1 162 ? -3.497 -1.663 5.476 1.00 94.75 162 LEU A O 1
ATOM 1274 N N . HIS A 1 163 ? -1.346 -1.298 4.938 1.00 92.00 163 HIS A N 1
ATOM 1275 C CA . HIS A 1 163 ? -1.297 -2.294 3.874 1.00 92.00 163 HIS A CA 1
ATOM 1276 C C . HIS A 1 163 ? -1.536 -3.719 4.393 1.00 92.00 163 HIS A C 1
ATOM 1278 O O . HIS A 1 163 ? -2.337 -4.460 3.827 1.00 92.00 163 HIS A O 1
ATOM 1284 N N . LEU A 1 164 ? -0.884 -4.097 5.493 1.00 93.19 164 LEU A N 1
ATOM 1285 C CA . LEU A 1 164 ? -1.014 -5.427 6.090 1.00 93.19 164 LEU A CA 1
ATOM 1286 C C . LEU A 1 164 ? -2.355 -5.650 6.796 1.00 93.19 164 LEU A C 1
ATOM 1288 O O . LEU A 1 164 ? -2.759 -6.796 6.972 1.00 93.19 164 LEU A O 1
ATOM 1292 N N . ALA A 1 165 ? -3.060 -4.590 7.193 1.00 92.06 165 ALA A N 1
ATOM 1293 C CA . ALA A 1 165 ? -4.388 -4.707 7.793 1.00 92.06 165 ALA A CA 1
ATOM 1294 C C . ALA A 1 165 ? -5.451 -5.186 6.789 1.00 92.06 165 ALA A C 1
ATOM 1296 O O . ALA A 1 165 ? -6.468 -5.731 7.206 1.00 92.06 165 ALA A O 1
ATOM 1297 N N . ASP A 1 166 ? -5.203 -5.011 5.487 1.00 84.38 166 ASP A N 1
ATOM 1298 C CA . ASP A 1 166 ? -6.049 -5.526 4.400 1.00 84.38 166 ASP A CA 1
ATOM 1299 C C . ASP A 1 166 ? -5.721 -6.990 4.033 1.00 84.38 166 ASP A C 1
ATOM 1301 O O . ASP A 1 166 ? -6.424 -7.617 3.242 1.00 84.38 166 ASP A O 1
ATOM 1305 N N . HIS A 1 167 ? -4.658 -7.569 4.607 1.00 84.25 167 HIS A N 1
ATOM 1306 C CA . HIS A 1 167 ? -4.290 -8.962 4.362 1.00 84.25 167 HIS A CA 1
ATOM 1307 C C . HIS A 1 167 ? -5.023 -9.898 5.322 1.00 84.25 167 HIS A C 1
ATOM 1309 O O . HIS A 1 167 ? -5.042 -9.697 6.538 1.00 84.25 167 HIS A O 1
ATOM 1315 N N . ASN A 1 168 ? -5.586 -10.973 4.772 1.00 77.25 168 ASN A N 1
ATOM 1316 C CA . ASN A 1 168 ? -6.206 -12.019 5.574 1.00 77.25 168 ASN A CA 1
ATOM 1317 C C . ASN A 1 168 ? -5.143 -12.868 6.277 1.00 77.25 168 ASN A C 1
ATOM 1319 O O . ASN A 1 168 ? -4.085 -13.155 5.719 1.00 77.25 168 ASN A O 1
ATOM 1323 N N . ALA A 1 169 ? -5.464 -13.327 7.484 1.00 78.19 169 ALA A N 1
ATOM 1324 C CA . ALA A 1 169 ? -4.694 -14.374 8.135 1.00 78.19 169 ALA A CA 1
ATOM 1325 C C . ALA A 1 169 ? -4.931 -15.717 7.429 1.00 78.19 169 ALA A C 1
ATOM 1327 O O . ALA A 1 169 ? -6.052 -16.023 7.009 1.00 78.19 169 ALA A O 1
ATOM 1328 N N . GLY A 1 170 ? -3.889 -16.546 7.357 1.00 69.75 170 GLY A N 1
ATOM 1329 C CA . GLY A 1 170 ? -4.053 -17.970 7.075 1.00 69.75 170 GLY A CA 1
ATOM 1330 C C . GLY A 1 170 ? -4.908 -18.662 8.147 1.00 69.75 170 GLY A C 1
ATOM 1331 O O . GLY A 1 170 ? -5.135 -18.132 9.237 1.00 69.75 170 GLY A O 1
ATOM 1332 N N . SER A 1 171 ? -5.394 -19.870 7.854 1.00 72.75 171 SER A N 1
ATOM 1333 C CA . SER A 1 171 ? -6.173 -20.645 8.828 1.00 72.75 171 SER A CA 1
ATOM 1334 C C . SER A 1 171 ? -5.348 -20.907 10.095 1.00 72.75 171 SER A C 1
ATOM 1336 O O . SER A 1 171 ? -4.274 -21.499 10.020 1.00 72.75 171 SER A O 1
ATOM 1338 N N . GLY A 1 172 ? -5.841 -20.452 11.252 1.00 74.31 172 GLY A N 1
ATOM 1339 C CA . GLY A 1 172 ? -5.144 -20.601 12.535 1.00 74.31 172 GLY A CA 1
ATOM 1340 C C . GLY A 1 172 ? -3.909 -19.706 12.706 1.00 74.31 172 GLY A C 1
ATOM 1341 O O . GLY A 1 172 ? -3.097 -19.971 13.589 1.00 74.31 172 GLY A O 1
ATOM 1342 N N . ALA A 1 173 ? -3.754 -18.672 11.877 1.00 83.75 173 ALA A N 1
ATOM 1343 C CA . ALA A 1 173 ? -2.683 -17.688 11.982 1.00 83.75 173 ALA A CA 1
ATOM 1344 C C . ALA A 1 173 ? -3.206 -16.341 12.503 1.00 83.75 173 ALA A C 1
ATOM 1346 O O . ALA A 1 173 ? -4.405 -16.059 12.487 1.00 83.75 173 ALA A O 1
ATOM 1347 N N . LEU A 1 174 ? -2.288 -15.491 12.957 1.00 89.25 174 LEU A N 1
ATOM 1348 C CA . LEU A 1 174 ? -2.597 -14.102 13.280 1.00 89.25 174 LEU A CA 1
ATOM 1349 C C . LEU A 1 174 ? -2.634 -13.239 12.025 1.00 89.25 174 LEU A C 1
ATOM 1351 O O . LEU A 1 174 ? -1.996 -13.546 11.020 1.00 89.25 174 LEU A O 1
ATOM 1355 N N . LEU A 1 175 ? -3.366 -12.129 12.106 1.00 91.25 175 LEU A N 1
ATOM 1356 C CA . LEU A 1 175 ? -3.382 -11.135 11.038 1.00 91.25 175 LEU A CA 1
ATOM 1357 C C . LEU A 1 175 ? -1.975 -10.542 10.851 1.00 91.25 175 LEU A C 1
ATOM 1359 O O . LEU A 1 175 ? -1.347 -10.183 11.854 1.00 91.25 175 LEU A O 1
ATOM 1363 N N . PRO A 1 176 ? -1.500 -10.350 9.608 1.00 93.25 176 PRO A N 1
ATOM 1364 C CA . PRO A 1 176 ? -0.167 -9.804 9.352 1.00 93.25 176 PRO A CA 1
ATOM 1365 C C . PRO A 1 176 ? 0.109 -8.472 10.056 1.00 93.25 176 PRO A C 1
ATOM 1367 O O . PRO A 1 176 ? 1.176 -8.269 10.628 1.00 93.25 176 PRO A O 1
ATOM 1370 N N . ALA A 1 177 ? -0.880 -7.580 10.124 1.00 94.50 177 ALA A N 1
ATOM 1371 C CA . ALA A 1 177 ? -0.753 -6.326 10.867 1.00 94.50 177 ALA A CA 1
ATOM 1372 C C . ALA A 1 177 ? -0.521 -6.521 12.381 1.00 94.50 177 ALA A C 1
ATOM 1374 O O . ALA A 1 177 ? 0.169 -5.714 13.003 1.00 94.50 177 ALA A O 1
ATOM 1375 N N . MET A 1 178 ? -1.061 -7.586 12.984 1.00 94.25 178 MET A N 1
ATOM 1376 C CA . MET A 1 178 ? -0.820 -7.922 14.394 1.00 94.25 178 MET A CA 1
ATOM 1377 C C . MET A 1 178 ? 0.581 -8.504 14.604 1.00 94.25 178 MET A C 1
ATOM 1379 O O . MET A 1 178 ? 1.229 -8.187 15.604 1.00 94.25 178 MET A O 1
ATOM 1383 N N . VAL A 1 179 ? 1.066 -9.314 13.657 1.00 94.19 179 VAL A N 1
ATOM 1384 C CA . VAL A 1 179 ? 2.444 -9.829 13.667 1.00 94.19 179 VAL A CA 1
ATOM 1385 C C . VAL A 1 179 ? 3.437 -8.672 13.551 1.00 94.19 179 VAL A C 1
ATOM 1387 O O . VAL A 1 179 ? 4.343 -8.568 14.376 1.00 94.19 179 VAL A O 1
ATOM 1390 N N . LEU A 1 180 ? 3.204 -7.732 12.626 1.00 94.94 180 LEU A N 1
ATOM 1391 C CA . LEU A 1 180 ? 4.012 -6.520 12.467 1.00 94.94 180 LEU A CA 1
ATOM 1392 C C . LEU A 1 180 ? 4.167 -5.759 13.788 1.00 94.94 180 LEU A C 1
ATOM 1394 O O . LEU A 1 180 ? 5.284 -5.424 14.184 1.00 94.94 180 LEU A O 1
ATOM 1398 N N . VAL A 1 181 ? 3.052 -5.466 14.466 1.00 94.81 181 VAL A N 1
ATOM 1399 C CA . VAL A 1 181 ? 3.064 -4.687 15.714 1.00 94.81 181 VAL A CA 1
ATOM 1400 C C . VAL A 1 181 ? 3.844 -5.412 16.814 1.00 94.81 181 VAL A C 1
ATOM 1402 O O . VAL A 1 181 ? 4.586 -4.772 17.565 1.00 94.81 181 VAL A O 1
ATOM 1405 N N . ASP A 1 182 ? 3.708 -6.735 16.905 1.00 93.69 182 ASP A N 1
ATOM 1406 C CA . ASP A 1 182 ? 4.441 -7.547 17.876 1.00 93.69 182 ASP A CA 1
ATOM 1407 C C . ASP A 1 182 ? 5.950 -7.588 17.591 1.00 93.69 182 ASP A C 1
ATOM 1409 O O . ASP A 1 182 ? 6.755 -7.326 18.490 1.00 93.69 182 ASP A O 1
ATOM 1413 N N . CYS A 1 183 ? 6.331 -7.839 16.332 1.00 92.00 183 CYS A N 1
ATOM 1414 C CA . CYS A 1 183 ? 7.716 -7.798 15.860 1.00 92.00 183 CYS A CA 1
ATOM 1415 C C . CYS A 1 183 ? 8.356 -6.442 16.155 1.00 92.00 183 CYS A C 1
ATOM 1417 O O . CYS A 1 183 ? 9.456 -6.367 16.710 1.00 92.00 183 CYS A O 1
ATOM 1419 N N . LEU A 1 184 ? 7.640 -5.361 15.841 1.00 93.31 184 LEU A N 1
ATOM 1420 C CA . LEU A 1 184 ? 8.119 -4.007 16.057 1.00 93.31 184 LEU A CA 1
ATOM 1421 C C . LEU A 1 184 ? 8.363 -3.733 17.539 1.00 93.31 184 LEU A C 1
ATOM 1423 O O . LEU A 1 184 ? 9.432 -3.258 17.917 1.00 93.31 184 LEU A O 1
ATOM 1427 N N . ALA A 1 185 ? 7.418 -4.104 18.402 1.00 92.62 185 ALA A N 1
ATOM 1428 C CA . ALA A 1 185 ? 7.581 -3.943 19.839 1.00 92.62 185 ALA A CA 1
ATOM 1429 C C . ALA A 1 185 ? 8.773 -4.736 20.404 1.00 92.62 185 ALA A C 1
ATOM 1431 O O . ALA A 1 185 ? 9.289 -4.382 21.463 1.00 92.62 185 ALA A O 1
ATOM 1432 N N . GLY A 1 186 ? 9.209 -5.813 19.745 1.00 88.44 186 GLY A N 1
ATOM 1433 C CA . GLY A 1 186 ? 10.424 -6.552 20.098 1.00 88.44 186 GLY A CA 1
ATOM 1434 C C . GLY A 1 186 ? 11.729 -5.843 19.715 1.00 88.44 186 GLY A C 1
ATOM 1435 O O . GLY A 1 186 ? 12.749 -6.091 20.353 1.00 88.44 186 GLY A O 1
ATOM 1436 N N . ARG A 1 187 ? 11.694 -4.960 18.708 1.00 87.25 187 ARG A N 1
ATOM 1437 C CA . ARG A 1 187 ? 12.867 -4.270 18.139 1.00 87.25 187 ARG A CA 1
ATOM 1438 C C . ARG A 1 187 ? 13.071 -2.846 18.670 1.00 87.25 187 ARG A C 1
ATOM 1440 O O . ARG A 1 187 ? 14.173 -2.316 18.585 1.00 87.25 187 ARG A O 1
ATOM 1447 N N . LEU A 1 188 ? 12.028 -2.216 19.211 1.00 88.50 188 LEU A N 1
ATOM 1448 C CA . LEU A 1 188 ? 12.103 -0.840 19.709 1.00 88.50 188 LEU A CA 1
ATOM 1449 C C . LEU A 1 188 ? 12.971 -0.716 20.972 1.00 88.50 188 LEU A C 1
ATOM 1451 O O . LEU A 1 188 ? 12.749 -1.412 21.963 1.00 88.50 188 LEU A O 1
ATOM 1455 N N . GLY A 1 189 ? 13.891 0.254 20.968 1.00 86.56 189 GLY A N 1
ATOM 1456 C CA . GLY A 1 189 ? 14.643 0.658 22.163 1.00 86.56 189 GLY A CA 1
ATOM 1457 C C . GLY A 1 189 ? 13.804 1.442 23.184 1.00 86.56 189 GLY A C 1
ATOM 1458 O O . GLY A 1 189 ? 14.084 1.402 24.382 1.00 86.56 189 GLY A O 1
ATOM 1459 N N . ASP A 1 190 ? 12.742 2.124 22.738 1.00 91.69 190 ASP A N 1
ATOM 1460 C CA . ASP A 1 190 ? 11.797 2.812 23.623 1.00 91.69 190 ASP A CA 1
ATOM 1461 C C . ASP A 1 190 ? 10.856 1.803 24.299 1.00 91.69 190 ASP A C 1
ATOM 1463 O O . ASP A 1 190 ? 9.866 1.336 23.728 1.00 91.69 190 ASP A O 1
ATOM 1467 N N . SER A 1 191 ? 11.161 1.489 25.559 1.00 91.62 191 SER A N 1
ATOM 1468 C CA . SER A 1 191 ? 10.378 0.553 26.371 1.00 91.62 191 SER A CA 1
ATOM 1469 C C . SER A 1 191 ? 8.921 0.981 26.599 1.00 91.62 191 SER A C 1
ATOM 1471 O O . SER A 1 191 ? 8.051 0.113 26.726 1.00 91.62 191 SER A O 1
ATOM 1473 N N . ALA A 1 192 ? 8.629 2.286 26.638 1.00 92.69 192 ALA A N 1
ATOM 1474 C CA . ALA A 1 192 ? 7.280 2.791 26.873 1.00 92.69 192 ALA A CA 1
ATOM 1475 C C . ALA A 1 192 ? 6.413 2.598 25.625 1.00 92.69 192 ALA A C 1
ATOM 1477 O O . ALA A 1 192 ? 5.308 2.055 25.728 1.00 92.69 192 ALA A O 1
ATOM 1478 N N . LEU A 1 193 ? 6.954 2.956 24.457 1.00 93.25 193 LEU A N 1
ATOM 1479 C CA . LEU A 1 193 ? 6.313 2.735 23.163 1.00 93.25 193 LEU A CA 1
ATOM 1480 C C . LEU A 1 193 ? 6.135 1.237 22.875 1.00 93.25 193 LEU A C 1
ATOM 1482 O O . LEU A 1 193 ? 5.046 0.799 22.509 1.00 93.25 193 LEU A O 1
ATOM 1486 N N . ALA A 1 194 ? 7.163 0.422 23.130 1.00 93.38 194 ALA A N 1
ATOM 1487 C CA . ALA A 1 194 ? 7.080 -1.030 22.989 1.00 93.38 194 ALA A CA 1
ATOM 1488 C C . ALA A 1 194 ? 5.969 -1.635 23.866 1.00 93.38 194 ALA A C 1
ATOM 1490 O O . ALA A 1 194 ? 5.191 -2.475 23.410 1.00 93.38 194 ALA A O 1
ATOM 1491 N N . ALA A 1 195 ? 5.853 -1.200 25.125 1.00 92.50 195 ALA A N 1
ATOM 1492 C CA . ALA A 1 195 ? 4.786 -1.652 26.014 1.00 92.50 195 ALA A CA 1
ATOM 1493 C C . ALA A 1 195 ? 3.395 -1.201 25.536 1.00 92.50 195 ALA A C 1
ATOM 1495 O O . ALA A 1 195 ? 2.424 -1.941 25.696 1.00 92.50 195 ALA A O 1
ATOM 1496 N N . GLU A 1 196 ? 3.280 -0.009 24.947 1.00 92.19 196 GLU A N 1
ATOM 1497 C CA . GLU A 1 196 ? 2.031 0.476 24.355 1.00 92.19 196 GLU A CA 1
ATOM 1498 C C . GLU A 1 196 ? 1.591 -0.377 23.162 1.00 92.19 196 GLU A C 1
ATOM 1500 O O . GLU A 1 196 ? 0.446 -0.835 23.142 1.00 92.19 196 GLU A O 1
ATOM 1505 N N . LEU A 1 197 ? 2.506 -0.670 22.234 1.00 93.81 197 LEU A N 1
ATOM 1506 C CA . LEU A 1 197 ? 2.240 -1.534 21.083 1.00 93.81 197 LEU A CA 1
ATOM 1507 C C . LEU A 1 197 ? 1.828 -2.951 21.507 1.00 93.81 197 LEU A C 1
ATOM 1509 O O . LEU A 1 197 ? 0.840 -3.480 20.999 1.00 93.81 197 LEU A O 1
ATOM 1513 N N . ARG A 1 198 ? 2.500 -3.542 22.507 1.00 92.62 198 ARG A N 1
ATOM 1514 C CA . ARG A 1 198 ? 2.104 -4.857 23.053 1.00 92.62 198 ARG A CA 1
ATOM 1515 C C . ARG A 1 198 ? 0.712 -4.825 23.676 1.00 92.62 198 ARG A C 1
ATOM 1517 O O . ARG A 1 198 ? -0.090 -5.714 23.411 1.00 92.62 198 ARG A O 1
ATOM 1524 N N . ARG A 1 199 ? 0.387 -3.792 24.466 1.00 91.56 199 ARG A N 1
ATOM 1525 C CA . ARG A 1 199 ? -0.962 -3.623 25.044 1.00 91.56 199 ARG A CA 1
ATOM 1526 C C . ARG A 1 199 ? -2.033 -3.443 23.975 1.00 91.56 199 ARG A C 1
ATOM 1528 O O . ARG A 1 199 ? -3.172 -3.851 24.182 1.00 91.56 199 ARG A O 1
ATOM 1535 N N . TYR A 1 200 ? -1.712 -2.775 22.871 1.00 90.75 200 TYR A N 1
ATOM 1536 C CA . TYR A 1 200 ? -2.624 -2.667 21.738 1.00 90.75 200 TYR A CA 1
ATOM 1537 C C . TYR A 1 200 ? -2.875 -4.040 21.113 1.00 90.75 200 TYR A C 1
ATOM 1539 O O . TYR A 1 200 ? -4.028 -4.460 21.013 1.00 90.75 200 TYR A O 1
ATOM 1547 N N . ASN A 1 201 ? -1.802 -4.753 20.768 1.00 92.19 201 ASN A N 1
ATOM 1548 C CA . ASN A 1 201 ? -1.905 -6.040 20.097 1.00 92.19 201 ASN A CA 1
ATOM 1549 C C . ASN A 1 201 ? -2.631 -7.081 20.961 1.00 92.19 201 ASN A C 1
ATOM 1551 O O . ASN A 1 201 ? -3.472 -7.822 20.465 1.00 92.19 201 ASN A O 1
ATOM 1555 N N . TRP A 1 202 ? -2.386 -7.063 22.275 1.00 92.06 202 TRP A N 1
ATOM 1556 C CA . TRP A 1 202 ? -3.079 -7.924 23.232 1.00 92.06 202 TRP A CA 1
ATOM 1557 C C . TRP A 1 202 ? -4.595 -7.698 23.242 1.00 92.06 202 TRP A C 1
ATOM 1559 O O . TRP A 1 202 ? -5.361 -8.650 23.198 1.00 92.06 202 TRP A O 1
ATOM 1569 N N . ARG A 1 203 ? -5.050 -6.440 23.224 1.00 91.19 203 ARG A N 1
ATOM 1570 C CA . ARG A 1 203 ? -6.490 -6.127 23.208 1.00 91.19 203 ARG A CA 1
ATOM 1571 C C . ARG A 1 203 ? -7.169 -6.527 21.904 1.00 91.19 203 ARG A C 1
ATOM 1573 O O . ARG A 1 203 ? -8.338 -6.906 21.918 1.00 91.19 203 ARG A O 1
ATOM 1580 N N . LEU A 1 204 ? -6.459 -6.438 20.779 1.00 89.94 204 LEU A N 1
ATOM 1581 C CA . LEU A 1 204 ? -6.947 -7.014 19.528 1.00 89.94 204 LEU A CA 1
ATOM 1582 C C . LEU A 1 204 ? -7.034 -8.537 19.630 1.00 89.94 204 LEU A C 1
ATOM 1584 O O . LEU A 1 204 ? -8.044 -9.107 19.233 1.00 89.94 204 LEU A O 1
ATOM 1588 N N . ALA A 1 205 ? -6.017 -9.185 20.196 1.00 91.44 205 ALA A N 1
ATOM 1589 C CA . ALA A 1 205 ? -6.001 -10.632 20.359 1.00 91.44 205 ALA A CA 1
ATOM 1590 C C . ALA A 1 205 ? -7.135 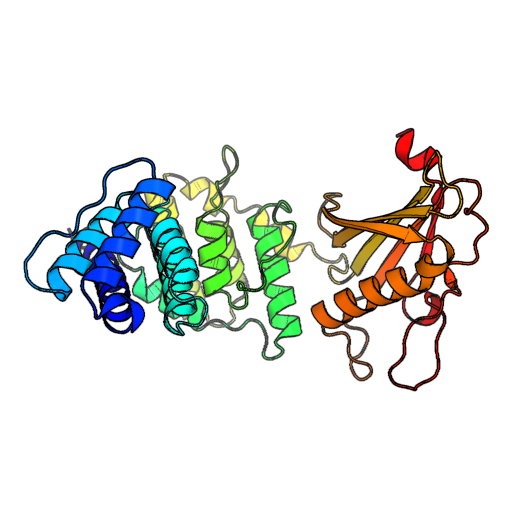-11.130 21.263 1.00 91.44 205 ALA A C 1
ATOM 1592 O O . ALA A 1 205 ? -7.777 -12.119 20.930 1.00 91.44 205 ALA A O 1
ATOM 1593 N N . GLU A 1 206 ? -7.448 -10.414 22.346 1.00 91.62 206 GLU A N 1
ATOM 1594 C CA . GLU A 1 206 ? -8.626 -10.681 23.182 1.00 91.62 206 GLU A CA 1
ATOM 1595 C C . GLU A 1 206 ? -9.925 -10.545 22.381 1.00 91.62 206 GLU A C 1
ATOM 1597 O O . GLU A 1 206 ? -10.803 -11.397 22.469 1.00 91.62 206 GLU A O 1
ATOM 1602 N N . LYS A 1 207 ? -10.045 -9.492 21.565 1.00 89.06 207 LYS A N 1
ATOM 1603 C CA . LYS A 1 207 ? -11.238 -9.234 20.748 1.00 89.06 207 LYS A CA 1
ATOM 1604 C C . LYS A 1 207 ? -11.462 -10.285 19.657 1.00 89.06 207 LYS A C 1
ATOM 1606 O O . LYS A 1 207 ? -12.611 -10.567 19.330 1.00 89.06 207 LYS A O 1
ATOM 1611 N N . PHE A 1 208 ? -10.387 -10.805 19.076 1.00 88.44 208 PHE A N 1
ATOM 1612 C CA . PHE A 1 208 ? -10.435 -11.833 18.036 1.00 88.44 208 PHE A CA 1
ATOM 1613 C C . PHE A 1 208 ? -10.317 -13.259 18.588 1.00 88.44 208 PHE A C 1
ATOM 1615 O O . PHE A 1 208 ? -10.347 -14.194 17.799 1.00 88.44 208 PHE A O 1
ATOM 1622 N N . GLU A 1 209 ? -10.203 -13.425 19.910 1.00 91.19 209 GLU A N 1
ATOM 1623 C CA . GLU A 1 209 ? -10.056 -14.723 20.586 1.00 91.19 209 GLU A CA 1
ATOM 1624 C C . GLU A 1 209 ? -8.826 -15.527 20.108 1.00 91.19 209 GLU A C 1
ATOM 1626 O O . GLU A 1 209 ? -8.883 -16.738 19.924 1.00 91.19 209 GLU A O 1
ATOM 1631 N N . VAL A 1 210 ? -7.694 -14.837 19.918 1.00 91.38 210 VAL A N 1
ATOM 1632 C CA . VAL A 1 210 ? -6.420 -15.379 19.387 1.00 91.38 210 VAL A CA 1
ATOM 1633 C C . VAL A 1 210 ? -5.221 -15.093 20.303 1.00 91.38 210 VAL A C 1
ATOM 1635 O O . VAL A 1 210 ? -4.080 -14.944 19.857 1.00 91.38 210 VAL A O 1
ATOM 1638 N N . THR A 1 211 ? -5.459 -14.942 21.607 1.00 91.81 211 THR A N 1
ATOM 1639 C CA . THR A 1 211 ? -4.407 -14.636 22.597 1.00 91.81 211 THR A CA 1
ATOM 1640 C C . THR A 1 211 ? -3.334 -15.720 22.668 1.00 91.81 211 THR A C 1
ATOM 1642 O O . THR A 1 211 ? -2.153 -15.415 22.814 1.00 91.81 211 THR A O 1
ATOM 1645 N N . ASP A 1 212 ? -3.728 -16.980 22.501 1.00 90.88 212 ASP A N 1
ATOM 1646 C CA . ASP A 1 212 ? -2.843 -18.143 22.466 1.00 90.88 212 ASP A CA 1
ATOM 1647 C C . ASP A 1 212 ? -1.835 -18.073 21.309 1.00 90.88 212 ASP A C 1
ATOM 1649 O O . ASP A 1 212 ? -0.668 -18.431 21.482 1.00 90.88 212 ASP A O 1
ATOM 1653 N N . LEU A 1 213 ? -2.245 -17.552 20.148 1.00 89.19 213 LEU A N 1
ATOM 1654 C CA . LEU A 1 213 ? -1.348 -17.348 19.012 1.00 89.19 213 LEU A CA 1
ATOM 1655 C C . LEU A 1 213 ? -0.286 -16.281 19.321 1.00 89.19 213 LEU A C 1
ATOM 1657 O O . LEU A 1 213 ? 0.881 -16.460 18.972 1.00 89.19 213 LEU A O 1
ATOM 1661 N N . VAL A 1 214 ? -0.652 -15.204 20.029 1.00 87.62 214 VAL A N 1
ATOM 1662 C CA . VAL A 1 214 ? 0.284 -14.137 20.452 1.00 87.62 214 VAL A CA 1
ATOM 1663 C C . VAL A 1 214 ? 1.274 -14.626 21.513 1.00 87.62 214 VAL A C 1
ATOM 1665 O O . VAL A 1 214 ? 2.413 -14.151 21.579 1.00 87.62 214 VAL A O 1
ATOM 1668 N N . GLU A 1 215 ? 0.872 -15.576 22.352 1.00 86.94 215 GLU A N 1
ATOM 1669 C CA . GLU A 1 215 ? 1.766 -16.215 23.319 1.00 86.94 215 GLU A CA 1
ATOM 1670 C C . GLU A 1 215 ? 2.755 -17.164 22.632 1.00 86.94 215 GLU A C 1
ATOM 1672 O O . GLU A 1 215 ? 3.948 -17.136 22.939 1.00 86.94 215 GLU A O 1
ATOM 1677 N N . GLN A 1 216 ? 2.279 -17.958 21.666 1.00 84.06 216 GLN A N 1
ATOM 1678 C CA . GLN A 1 216 ? 3.098 -18.920 20.921 1.00 84.06 216 GLN A CA 1
ATOM 1679 C C . GLN A 1 216 ? 4.085 -18.262 19.946 1.00 84.06 216 GLN A C 1
ATOM 1681 O O . GLN A 1 216 ? 5.101 -18.878 19.632 1.00 84.06 216 GLN A O 1
ATOM 1686 N N . ALA A 1 217 ? 3.772 -17.054 19.461 1.00 79.62 217 ALA A N 1
ATOM 1687 C CA . ALA A 1 217 ? 4.586 -16.144 18.647 1.00 79.62 217 ALA A CA 1
ATOM 1688 C C . ALA A 1 217 ? 5.823 -16.738 17.957 1.00 79.62 217 ALA A C 1
ATOM 1690 O O . ALA A 1 217 ? 6.964 -16.350 18.232 1.00 79.62 217 ALA A O 1
ATOM 1691 N N . ARG A 1 218 ? 5.586 -17.668 17.027 1.00 77.38 218 ARG A N 1
ATOM 1692 C CA . ARG A 1 218 ? 6.645 -18.397 16.311 1.00 77.38 218 ARG A CA 1
ATOM 1693 C C . ARG A 1 218 ? 7.575 -17.448 15.539 1.00 77.38 218 ARG A C 1
ATOM 1695 O O . ARG A 1 218 ? 8.793 -17.609 15.611 1.00 77.38 218 ARG A O 1
ATOM 1702 N N . TRP A 1 219 ? 7.016 -16.373 14.981 1.00 77.88 219 TRP A N 1
ATOM 1703 C CA . TRP A 1 219 ? 7.729 -15.305 14.264 1.00 77.88 219 TRP A CA 1
ATOM 1704 C C . TRP A 1 219 ? 8.801 -14.577 15.098 1.00 77.88 219 TRP A C 1
ATOM 1706 O O . TRP A 1 219 ? 9.774 -14.044 14.557 1.00 77.88 219 TRP A O 1
ATOM 1716 N N . ARG A 1 220 ? 8.698 -14.568 16.439 1.00 74.50 220 ARG A N 1
ATOM 1717 C CA . ARG A 1 220 ? 9.734 -13.964 17.306 1.00 74.50 220 ARG A CA 1
ATOM 1718 C C . ARG A 1 220 ? 11.055 -14.735 17.254 1.00 74.50 220 ARG A C 1
ATOM 1720 O O . ARG A 1 220 ? 12.100 -14.156 17.554 1.00 74.50 220 ARG A O 1
ATOM 1727 N N . ASN A 1 221 ? 11.015 -16.023 16.905 1.00 66.00 221 ASN A N 1
ATOM 1728 C CA . ASN A 1 221 ? 12.208 -16.853 16.745 1.00 66.00 221 ASN A CA 1
ATOM 1729 C C . ASN A 1 221 ? 12.821 -16.695 15.349 1.00 66.00 221 ASN A C 1
ATOM 1731 O O . ASN A 1 221 ? 14.039 -16.598 15.247 1.00 66.00 221 ASN A O 1
ATOM 1735 N N . GLU A 1 222 ? 12.000 -16.578 14.303 1.00 63.12 222 GLU A N 1
ATOM 1736 C CA . GLU A 1 222 ? 12.446 -16.287 12.927 1.00 63.12 222 GLU A CA 1
ATOM 1737 C C . GLU A 1 222 ? 13.205 -14.956 12.857 1.00 63.12 222 GLU A C 1
ATOM 1739 O O . GLU A 1 222 ? 14.287 -14.881 12.286 1.00 63.12 222 GLU A O 1
ATOM 1744 N N . THR A 1 223 ? 12.730 -13.943 13.589 1.00 57.34 223 THR A N 1
ATOM 1745 C CA . THR A 1 223 ? 13.419 -12.646 13.710 1.00 57.34 223 THR A CA 1
ATOM 1746 C C . THR A 1 223 ? 14.817 -12.755 14.355 1.00 57.34 223 THR A C 1
ATOM 1748 O O . THR A 1 223 ? 15.637 -11.856 14.193 1.00 57.34 223 THR A O 1
ATOM 1751 N N . LYS A 1 224 ? 15.102 -13.826 15.113 1.00 51.78 224 LYS A N 1
ATOM 1752 C CA . LYS A 1 224 ? 16.399 -14.063 15.778 1.00 51.78 224 LYS A CA 1
ATOM 1753 C C . LYS A 1 224 ? 17.317 -15.019 15.012 1.00 51.78 224 LYS A C 1
ATOM 1755 O O . LYS A 1 224 ? 18.500 -15.063 15.328 1.00 51.78 224 LYS A O 1
ATOM 1760 N N . ALA A 1 225 ? 16.783 -15.801 14.074 1.00 48.78 225 ALA A N 1
ATOM 1761 C CA . ALA A 1 225 ? 17.507 -16.866 13.377 1.00 48.78 225 ALA A CA 1
ATOM 1762 C C . ALA A 1 225 ? 18.215 -16.405 12.087 1.00 48.78 225 ALA A C 1
ATOM 1764 O O . ALA A 1 225 ? 18.854 -17.222 11.430 1.00 48.78 225 ALA A O 1
ATOM 1765 N N . ALA A 1 226 ? 18.120 -15.123 11.725 1.00 49.72 226 ALA A N 1
ATOM 1766 C CA . ALA A 1 226 ? 18.744 -14.565 10.527 1.00 49.72 226 ALA A CA 1
ATOM 1767 C C . ALA A 1 226 ? 20.267 -14.379 10.705 1.00 49.72 226 ALA A C 1
ATOM 1769 O O . ALA A 1 226 ? 20.748 -13.272 10.927 1.00 49.72 226 ALA A O 1
ATOM 1770 N N . ASP A 1 227 ? 21.005 -15.489 10.643 1.00 45.56 227 ASP A N 1
ATOM 1771 C CA . ASP A 1 227 ? 22.444 -15.544 10.315 1.00 45.56 227 ASP A CA 1
ATOM 1772 C C . ASP A 1 227 ? 22.645 -15.792 8.796 1.00 45.56 227 ASP A C 1
ATOM 1774 O O . ASP A 1 227 ? 23.764 -15.897 8.299 1.00 45.56 227 ASP A O 1
ATOM 1778 N N . ASP A 1 228 ? 21.543 -15.899 8.041 1.00 51.12 228 ASP A N 1
ATOM 1779 C CA . ASP A 1 228 ? 21.528 -15.843 6.580 1.00 51.12 228 ASP A CA 1
ATOM 1780 C C . ASP A 1 228 ? 21.465 -14.377 6.153 1.00 51.12 228 ASP A C 1
ATOM 1782 O O . ASP A 1 228 ? 20.561 -13.665 6.580 1.00 51.12 228 ASP A O 1
ATOM 1786 N N . ASP A 1 229 ? 22.422 -13.947 5.327 1.00 53.84 229 ASP A N 1
ATOM 1787 C CA . ASP A 1 229 ? 22.498 -12.594 4.768 1.00 53.84 229 ASP A CA 1
ATOM 1788 C C . ASP A 1 229 ? 21.212 -12.273 3.970 1.00 53.84 229 ASP A C 1
ATOM 1790 O O . ASP A 1 229 ? 21.078 -12.729 2.826 1.00 53.84 229 ASP A O 1
ATOM 1794 N N . PRO A 1 230 ? 20.239 -11.540 4.555 1.00 54.44 230 PRO A N 1
ATOM 1795 C CA . PRO A 1 230 ? 18.942 -11.274 3.937 1.00 54.44 230 PRO A CA 1
ATOM 1796 C C . PRO A 1 230 ? 19.039 -10.165 2.879 1.00 54.44 230 PRO A C 1
ATOM 1798 O O . PRO A 1 230 ? 18.034 -9.752 2.302 1.00 54.44 230 PRO A O 1
ATOM 1801 N N . ASP A 1 231 ? 20.254 -9.669 2.626 1.00 63.81 231 ASP A N 1
ATOM 1802 C CA . ASP A 1 231 ? 20.548 -8.589 1.691 1.00 63.81 231 ASP A CA 1
ATOM 1803 C C . ASP A 1 231 ? 20.950 -9.095 0.305 1.00 63.81 231 ASP A C 1
ATOM 1805 O O . ASP A 1 231 ? 21.314 -8.305 -0.572 1.00 63.81 231 ASP A O 1
ATOM 1809 N N . VAL A 1 232 ? 20.852 -10.409 0.083 1.00 73.69 232 VAL A N 1
ATOM 1810 C CA . VAL A 1 232 ? 21.081 -11.023 -1.222 1.00 73.69 232 VAL A CA 1
ATOM 1811 C C . VAL A 1 232 ? 19.783 -11.074 -2.022 1.00 73.69 232 VAL A C 1
ATOM 1813 O O . VAL A 1 232 ? 18.802 -11.716 -1.635 1.00 73.69 232 VAL A O 1
ATOM 1816 N N . VAL A 1 233 ? 19.809 -10.435 -3.188 1.00 80.75 233 VAL A N 1
ATOM 1817 C CA . VAL A 1 233 ? 18.694 -10.397 -4.135 1.00 80.75 233 VAL A CA 1
ATOM 1818 C C . VAL A 1 233 ? 19.020 -11.285 -5.317 1.00 80.75 233 VAL A C 1
ATOM 1820 O O . VAL A 1 233 ? 19.983 -11.035 -6.028 1.00 80.75 233 VAL A O 1
ATOM 1823 N N . HIS A 1 234 ? 18.206 -12.300 -5.565 1.00 85.31 234 HIS A N 1
ATOM 1824 C CA . HIS A 1 234 ? 18.302 -13.140 -6.748 1.00 85.31 234 HIS A CA 1
ATOM 1825 C C . HIS A 1 234 ? 17.432 -12.560 -7.865 1.00 85.31 234 HIS A C 1
ATOM 1827 O O . HIS A 1 234 ? 16.203 -12.562 -7.778 1.00 85.31 234 HIS A O 1
ATOM 1833 N N . LEU A 1 235 ? 18.075 -12.071 -8.921 1.00 89.75 235 LEU A N 1
ATOM 1834 C CA . LEU A 1 235 ? 17.430 -11.631 -10.151 1.00 89.75 235 LEU A CA 1
ATOM 1835 C C . LEU A 1 235 ? 17.618 -12.708 -11.216 1.00 89.75 235 LEU A C 1
ATOM 1837 O O . LEU A 1 235 ? 18.730 -12.953 -11.675 1.00 89.75 235 LEU A O 1
ATOM 1841 N N . VAL A 1 236 ? 16.527 -13.350 -11.611 1.00 91.31 236 VAL A N 1
ATOM 1842 C CA . VAL A 1 236 ? 16.550 -14.438 -12.588 1.00 91.31 236 VAL A CA 1
ATOM 1843 C C . VAL A 1 236 ? 15.994 -13.942 -13.911 1.00 91.31 236 VAL A C 1
ATOM 1845 O O . VAL A 1 236 ? 14.861 -13.478 -13.952 1.00 91.31 236 VAL A O 1
ATOM 1848 N N . PHE A 1 237 ? 16.756 -14.089 -14.986 1.00 93.25 237 PHE A N 1
ATOM 1849 C CA . PHE A 1 237 ? 16.338 -13.859 -16.363 1.00 93.25 237 PHE A CA 1
ATOM 1850 C C . PHE A 1 237 ? 16.077 -15.192 -17.061 1.00 93.25 237 PHE A C 1
ATOM 1852 O O . PHE A 1 237 ? 16.918 -16.084 -17.036 1.00 93.25 237 PHE A O 1
ATOM 1859 N N . GLU A 1 238 ? 14.938 -15.321 -17.727 1.00 93.88 238 GLU A N 1
ATOM 1860 C CA . GLU A 1 238 ? 14.648 -16.393 -18.678 1.00 93.88 238 GLU A CA 1
ATOM 1861 C C . GLU A 1 238 ? 14.586 -15.794 -20.074 1.00 93.88 238 GLU A C 1
ATOM 1863 O O . GLU A 1 238 ? 13.855 -14.832 -20.310 1.00 93.88 238 GLU A O 1
ATOM 1868 N N . VAL A 1 239 ? 15.350 -16.374 -20.995 1.00 93.12 239 VAL A N 1
ATOM 1869 C CA . VAL A 1 239 ? 15.340 -15.981 -22.403 1.00 93.12 239 VAL A CA 1
ATOM 1870 C C . VAL A 1 239 ? 14.641 -17.080 -23.187 1.00 93.12 239 VAL A C 1
ATOM 1872 O O . VAL A 1 239 ? 15.193 -18.161 -23.344 1.00 93.12 239 VAL A O 1
ATOM 1875 N N . ASP A 1 240 ? 13.440 -16.823 -23.692 1.00 92.38 240 ASP A N 1
ATOM 1876 C CA . ASP A 1 240 ? 12.700 -17.793 -24.502 1.00 92.38 240 ASP A CA 1
ATOM 1877 C C . ASP A 1 240 ? 12.695 -17.361 -25.976 1.00 92.38 240 ASP A C 1
ATOM 1879 O O . ASP A 1 240 ? 12.144 -16.304 -26.297 1.00 92.38 240 ASP A O 1
ATOM 1883 N N . PRO A 1 241 ? 13.326 -18.114 -26.894 1.00 89.75 241 PRO A N 1
ATOM 1884 C CA . PRO A 1 241 ? 13.287 -17.804 -28.319 1.00 89.75 241 PRO A CA 1
ATOM 1885 C C . PRO A 1 241 ? 11.867 -17.850 -28.886 1.00 89.75 241 PRO A C 1
ATOM 1887 O O . PRO A 1 241 ? 11.091 -18.754 -28.575 1.00 89.75 241 PRO A O 1
ATOM 1890 N N . ASP A 1 242 ? 11.538 -16.915 -29.780 1.00 87.94 242 ASP A N 1
ATOM 1891 C CA . ASP A 1 242 ? 10.280 -16.987 -30.522 1.00 87.94 242 ASP A CA 1
ATOM 1892 C C . ASP A 1 242 ? 10.322 -18.188 -31.498 1.00 87.94 242 ASP A C 1
ATOM 1894 O O . ASP A 1 242 ? 11.285 -18.338 -32.260 1.00 87.94 242 ASP A O 1
ATOM 1898 N N . PRO A 1 243 ? 9.299 -19.066 -31.504 1.00 84.38 243 PRO A N 1
ATOM 1899 C CA . PRO A 1 243 ? 9.308 -20.282 -32.318 1.00 84.38 243 PRO A CA 1
ATOM 1900 C C . PRO A 1 243 ? 9.202 -20.014 -33.829 1.00 84.38 243 PRO A C 1
ATOM 1902 O O . PRO A 1 243 ? 9.435 -20.922 -34.629 1.00 84.38 243 PRO A O 1
ATOM 1905 N N . VAL A 1 244 ? 8.815 -18.801 -34.232 1.00 87.31 244 VAL A N 1
ATOM 1906 C CA . VAL A 1 244 ? 8.597 -18.391 -35.625 1.00 87.31 244 VAL A CA 1
ATOM 1907 C C . VAL A 1 244 ? 9.691 -17.433 -36.102 1.00 87.31 244 VAL A C 1
ATOM 1909 O O . VAL A 1 244 ? 10.127 -17.533 -37.249 1.00 87.31 244 VAL A O 1
ATOM 1912 N N . ASP A 1 245 ? 10.141 -16.516 -35.245 1.00 88.50 245 ASP A N 1
ATOM 1913 C CA . ASP A 1 245 ? 11.114 -15.470 -35.576 1.00 88.50 245 ASP A CA 1
ATOM 1914 C C . ASP A 1 245 ? 12.376 -15.576 -34.705 1.00 88.50 245 ASP A C 1
ATOM 1916 O O . ASP A 1 245 ? 12.457 -14.997 -33.629 1.00 88.50 245 ASP A O 1
ATOM 1920 N N . GLN A 1 246 ? 13.408 -16.264 -35.203 1.00 82.50 246 GLN A N 1
ATOM 1921 C CA . GLN A 1 246 ? 14.668 -16.495 -34.472 1.00 82.50 246 GLN A CA 1
ATOM 1922 C C . GLN A 1 246 ? 15.434 -15.214 -34.087 1.00 82.50 246 GLN A C 1
ATOM 1924 O O . GLN A 1 246 ? 16.369 -15.271 -33.286 1.00 82.50 246 GLN A O 1
ATOM 1929 N N . ALA A 1 247 ? 15.078 -14.059 -34.662 1.00 88.81 247 ALA A N 1
ATOM 1930 C CA . ALA A 1 247 ? 15.647 -12.771 -34.277 1.00 88.81 247 ALA A CA 1
ATOM 1931 C C . ALA A 1 247 ? 14.956 -12.159 -33.047 1.00 88.81 247 ALA A C 1
ATOM 1933 O O . ALA A 1 247 ? 15.409 -11.122 -32.558 1.00 88.81 247 ALA A O 1
ATOM 1934 N N . LYS A 1 248 ? 13.874 -12.769 -32.553 1.00 91.31 248 LYS A N 1
ATOM 1935 C CA . LYS A 1 248 ? 13.099 -12.316 -31.399 1.00 91.31 248 LYS A CA 1
ATOM 1936 C C . LYS A 1 248 ? 13.169 -13.301 -30.250 1.00 91.31 248 LYS A C 1
ATOM 1938 O O . LYS A 1 248 ? 13.275 -14.513 -30.427 1.00 91.31 248 LYS A O 1
ATOM 1943 N N . VAL A 1 249 ? 13.081 -12.736 -29.058 1.00 93.31 249 VAL A N 1
ATOM 1944 C CA . VAL A 1 249 ? 13.070 -13.464 -27.797 1.00 93.31 249 VAL A CA 1
ATOM 1945 C C . VAL A 1 249 ? 12.072 -12.806 -26.854 1.00 93.31 249 VAL A C 1
ATOM 1947 O O . VAL A 1 249 ? 11.829 -11.597 -26.925 1.00 93.31 249 VAL A O 1
ATOM 1950 N N . VAL A 1 250 ? 11.505 -13.599 -25.957 1.00 93.50 250 VAL A N 1
ATOM 1951 C CA . VAL A 1 250 ? 10.802 -13.109 -24.778 1.00 93.50 250 VAL A CA 1
ATOM 1952 C C . VAL A 1 250 ? 11.781 -13.169 -23.616 1.00 93.50 250 VAL A C 1
ATOM 1954 O O . VAL A 1 250 ? 12.216 -14.249 -23.221 1.00 93.50 250 VAL A O 1
ATOM 1957 N N . LEU A 1 251 ? 12.145 -12.004 -23.088 1.00 93.88 251 LEU A N 1
ATOM 1958 C CA . LEU A 1 251 ? 12.887 -11.894 -21.840 1.00 93.88 251 LEU A CA 1
ATOM 1959 C C . LEU A 1 251 ? 11.881 -11.794 -20.694 1.00 93.88 251 LEU A C 1
ATOM 1961 O O . LEU A 1 251 ? 11.203 -10.777 -20.543 1.00 93.88 251 LEU A O 1
ATOM 1965 N N . SER A 1 252 ? 11.793 -12.842 -19.885 1.00 92.50 252 SER A N 1
ATOM 1966 C CA . SER A 1 252 ? 11.064 -12.818 -18.619 1.00 92.50 252 SER A CA 1
ATOM 1967 C C . SER A 1 252 ? 12.047 -12.661 -17.471 1.00 92.50 252 SER A C 1
ATOM 1969 O O . SER A 1 252 ? 13.156 -13.187 -17.528 1.00 92.50 252 SER A O 1
ATOM 1971 N N . HIS A 1 253 ? 11.655 -11.960 -16.410 1.00 91.12 253 HIS A N 1
ATOM 1972 C CA . HIS A 1 253 ? 12.498 -11.865 -15.221 1.00 91.12 253 HIS A CA 1
ATOM 1973 C C . HIS A 1 253 ? 11.720 -11.998 -13.915 1.00 91.12 253 HIS A C 1
ATOM 1975 O O . HIS A 1 253 ? 10.552 -11.606 -13.818 1.00 91.12 253 HIS A O 1
ATOM 1981 N N . TRP A 1 254 ? 12.389 -12.557 -12.908 1.00 88.94 254 TRP A N 1
ATOM 1982 C CA . TRP A 1 254 ? 11.866 -12.780 -11.567 1.00 88.94 254 TRP A CA 1
ATOM 1983 C C . TRP A 1 254 ? 12.813 -12.222 -10.520 1.00 88.94 254 TRP A C 1
ATOM 1985 O O . TRP A 1 254 ? 14.029 -12.296 -10.673 1.00 88.94 254 TRP A O 1
ATOM 1995 N N . LEU A 1 255 ? 12.239 -11.708 -9.438 1.00 83.50 255 LEU A N 1
ATOM 1996 C CA . LEU A 1 255 ? 12.984 -11.281 -8.262 1.00 83.50 255 LEU A CA 1
ATOM 1997 C C . LEU A 1 255 ? 12.700 -12.245 -7.111 1.00 83.50 255 LEU A C 1
ATOM 1999 O O . LEU A 1 255 ? 11.544 -12.620 -6.899 1.00 83.50 255 LEU A O 1
ATOM 2003 N N . ASN A 1 256 ? 13.739 -12.613 -6.370 1.00 78.38 256 ASN A N 1
ATOM 2004 C CA . ASN A 1 256 ? 13.622 -13.368 -5.134 1.00 78.38 256 ASN A CA 1
ATOM 2005 C C . ASN A 1 256 ? 14.599 -12.831 -4.081 1.00 78.38 256 ASN A C 1
ATOM 2007 O O . ASN A 1 256 ? 15.728 -12.475 -4.406 1.00 78.38 256 ASN A O 1
ATOM 2011 N N . TRP A 1 257 ? 14.183 -12.793 -2.821 1.00 73.00 257 TRP A N 1
ATOM 2012 C CA . TRP A 1 257 ? 15.015 -12.346 -1.703 1.00 73.00 257 TRP A CA 1
ATOM 2013 C C . TRP A 1 257 ? 15.494 -13.562 -0.919 1.00 73.00 257 TRP A C 1
ATOM 2015 O O . TRP A 1 257 ? 14.699 -14.450 -0.603 1.00 73.00 257 TRP A O 1
ATOM 2025 N N . LYS A 1 258 ? 16.796 -13.647 -0.631 1.00 62.19 258 LYS A N 1
ATOM 2026 C CA . LYS A 1 258 ? 17.343 -14.775 0.129 1.00 62.19 258 LYS A CA 1
ATOM 2027 C C . LYS A 1 258 ? 16.768 -14.758 1.554 1.00 62.19 258 LYS A C 1
ATOM 2029 O O . LYS A 1 258 ? 16.927 -13.775 2.264 1.00 62.19 258 LYS A O 1
ATOM 2034 N N . GLY A 1 259 ? 16.100 -15.841 1.958 1.00 55.50 259 GLY A N 1
ATOM 2035 C CA . GLY A 1 259 ? 15.398 -15.953 3.249 1.00 55.50 259 GLY A CA 1
ATOM 2036 C C . GLY A 1 259 ? 13.905 -16.246 3.088 1.00 55.50 259 GLY A C 1
ATOM 2037 O O . GLY A 1 259 ? 13.353 -17.041 3.848 1.00 55.50 259 GLY A O 1
ATOM 2038 N N . SER A 1 260 ? 13.302 -15.743 2.010 1.00 52.31 260 SER A N 1
ATOM 2039 C CA . SER A 1 260 ? 11.991 -16.191 1.551 1.00 52.31 260 SER A CA 1
ATOM 2040 C C . SER A 1 260 ? 12.161 -17.551 0.864 1.00 52.31 260 SER A C 1
ATOM 2042 O O . SER A 1 260 ? 13.107 -17.759 0.097 1.00 52.31 260 SER A O 1
ATOM 2044 N N . GLY A 1 261 ? 11.287 -18.530 1.129 1.00 55.72 261 GLY A N 1
ATOM 2045 C CA . GLY A 1 261 ? 11.221 -19.732 0.279 1.00 55.72 261 GLY A CA 1
ATOM 2046 C C . GLY A 1 261 ? 11.096 -19.332 -1.202 1.00 55.72 261 GLY A C 1
ATOM 2047 O O . GLY A 1 261 ? 10.756 -18.191 -1.494 1.00 55.72 261 GLY A O 1
ATOM 2048 N N . TRP A 1 262 ? 11.370 -20.220 -2.164 1.00 55.59 262 TRP A N 1
ATOM 2049 C CA . TRP A 1 262 ? 11.273 -19.841 -3.584 1.00 55.59 262 TRP A CA 1
ATOM 2050 C C . TRP A 1 262 ? 9.832 -19.448 -3.972 1.00 55.59 262 TRP A C 1
ATOM 2052 O O . TRP A 1 262 ? 9.014 -20.304 -4.304 1.00 55.59 262 TRP A O 1
ATOM 2062 N N . HIS A 1 263 ? 9.556 -18.144 -3.967 1.00 56.22 263 HIS A N 1
ATOM 2063 C CA . HIS A 1 263 ? 8.312 -17.508 -4.411 1.00 56.22 263 HIS A CA 1
ATOM 2064 C C . HIS A 1 263 ? 8.637 -16.472 -5.494 1.00 56.22 263 HIS A C 1
ATOM 2066 O O . HIS A 1 263 ? 8.165 -15.341 -5.463 1.00 56.22 263 HIS A O 1
ATOM 2072 N N . GLY A 1 264 ? 9.514 -16.838 -6.441 1.00 60.28 264 GLY A N 1
ATOM 2073 C CA . GLY A 1 264 ? 10.004 -15.916 -7.464 1.00 60.28 264 GLY A CA 1
ATOM 2074 C C . GLY A 1 264 ? 8.850 -15.181 -8.148 1.00 60.28 264 GLY A C 1
ATOM 2075 O O . GLY A 1 264 ? 8.011 -15.799 -8.808 1.00 60.28 264 GLY A O 1
ATOM 2076 N N . ARG A 1 265 ? 8.807 -13.852 -8.004 1.00 66.94 265 ARG A N 1
ATOM 2077 C CA . ARG A 1 265 ? 7.756 -13.027 -8.604 1.00 66.94 265 ARG A CA 1
ATOM 2078 C C . ARG A 1 265 ? 8.156 -12.632 -10.009 1.00 66.94 265 ARG A C 1
ATOM 2080 O O . ARG A 1 265 ? 9.136 -11.916 -10.183 1.00 66.94 265 ARG A O 1
ATOM 2087 N N . ARG A 1 266 ? 7.352 -13.022 -10.998 1.00 78.12 266 ARG A N 1
ATOM 2088 C CA . ARG A 1 266 ? 7.520 -12.592 -12.392 1.00 78.12 266 ARG A CA 1
ATOM 2089 C C . ARG A 1 266 ? 7.257 -11.089 -12.478 1.00 78.12 266 ARG A C 1
ATOM 2091 O O . ARG A 1 266 ? 6.135 -10.646 -12.236 1.00 78.12 266 ARG A O 1
ATOM 2098 N N . ARG A 1 267 ? 8.297 -10.303 -12.744 1.00 77.62 267 ARG A N 1
ATOM 2099 C CA . ARG A 1 267 ? 8.259 -8.830 -12.727 1.00 77.62 267 ARG A CA 1
ATOM 2100 C C . ARG A 1 267 ? 7.881 -8.250 -14.086 1.00 77.62 267 ARG A C 1
ATOM 2102 O O . ARG A 1 267 ? 7.214 -7.221 -14.128 1.00 77.62 267 ARG A O 1
ATOM 2109 N N . GLY A 1 268 ? 8.207 -8.937 -15.176 1.00 78.25 268 GLY A N 1
ATOM 2110 C CA . GLY A 1 268 ? 7.774 -8.520 -16.501 1.00 78.25 268 GLY A CA 1
ATOM 2111 C C . GLY A 1 268 ? 8.234 -9.444 -17.613 1.00 78.25 268 GLY A C 1
ATOM 2112 O O . GLY A 1 268 ? 9.132 -10.265 -17.419 1.00 78.25 268 GLY A O 1
ATOM 2113 N N . ASP A 1 269 ? 7.603 -9.238 -18.768 1.00 87.00 269 ASP A N 1
ATOM 2114 C CA . ASP A 1 269 ? 7.955 -9.842 -20.046 1.00 87.00 269 ASP A CA 1
ATOM 2115 C C . ASP A 1 269 ? 8.251 -8.742 -21.049 1.00 87.00 269 ASP A C 1
ATOM 2117 O O . ASP A 1 269 ? 7.439 -7.833 -21.238 1.00 87.00 269 ASP A O 1
ATOM 2121 N N . ALA A 1 270 ? 9.382 -8.865 -21.729 1.00 88.38 270 ALA A N 1
ATOM 2122 C CA . ALA A 1 270 ? 9.743 -8.002 -22.833 1.00 88.38 270 ALA A CA 1
ATOM 2123 C C . ALA A 1 270 ? 9.931 -8.861 -24.088 1.00 88.38 270 ALA A C 1
ATOM 2125 O O . ALA A 1 270 ? 10.847 -9.676 -24.169 1.00 88.38 270 ALA A O 1
ATOM 2126 N N . ALA A 1 271 ? 9.043 -8.690 -25.069 1.00 91.31 271 ALA A N 1
ATOM 2127 C CA . ALA A 1 271 ? 9.240 -9.244 -26.404 1.00 91.31 271 ALA A CA 1
ATOM 2128 C C . ALA A 1 271 ? 10.165 -8.300 -27.183 1.00 91.31 271 ALA A C 1
ATOM 2130 O O . ALA A 1 271 ? 9.740 -7.226 -27.615 1.00 91.31 271 ALA A O 1
ATOM 2131 N N . ILE A 1 272 ? 11.428 -8.689 -27.329 1.00 93.44 272 ILE A N 1
ATOM 2132 C CA . ILE A 1 272 ? 12.507 -7.843 -27.859 1.00 93.44 272 ILE A CA 1
ATOM 2133 C C . ILE A 1 272 ? 13.270 -8.559 -28.972 1.00 93.44 272 ILE A C 1
ATOM 2135 O O . ILE A 1 272 ? 13.107 -9.765 -29.190 1.00 93.44 272 ILE A O 1
ATOM 2139 N N . ARG A 1 273 ? 14.111 -7.824 -29.709 1.00 93.00 273 ARG A N 1
ATOM 2140 C CA . ARG A 1 273 ? 15.073 -8.476 -30.601 1.00 93.00 273 ARG A CA 1
ATOM 2141 C C . ARG A 1 273 ? 16.192 -9.076 -29.766 1.00 93.00 273 ARG A C 1
ATOM 2143 O O . ARG A 1 273 ? 16.579 -8.530 -28.739 1.00 93.00 273 ARG A O 1
ATOM 2150 N N . ARG A 1 274 ? 16.768 -10.167 -30.259 1.00 89.06 274 ARG A N 1
ATOM 2151 C CA . ARG A 1 274 ? 17.924 -10.812 -29.633 1.00 89.06 274 ARG A CA 1
ATOM 2152 C C . ARG A 1 274 ? 19.113 -9.854 -29.476 1.00 89.06 274 ARG A C 1
ATOM 2154 O O . ARG A 1 274 ? 19.813 -9.936 -28.477 1.00 89.06 274 ARG A O 1
ATOM 2161 N N . ASP A 1 275 ? 19.297 -8.933 -30.422 1.00 90.81 275 ASP A N 1
ATOM 2162 C CA . ASP A 1 275 ? 20.367 -7.924 -30.383 1.00 90.81 275 ASP A CA 1
ATOM 2163 C C . ASP A 1 275 ? 20.161 -6.866 -29.278 1.00 90.81 275 ASP A C 1
ATOM 2165 O O . ASP A 1 275 ? 21.116 -6.207 -28.881 1.00 90.81 275 ASP A O 1
ATOM 2169 N N . ASP A 1 276 ? 18.935 -6.724 -28.756 1.00 92.81 276 ASP A N 1
ATOM 2170 C CA . ASP A 1 276 ? 18.584 -5.753 -27.711 1.00 92.81 276 ASP A CA 1
ATOM 2171 C C . ASP A 1 276 ? 18.684 -6.352 -26.290 1.00 92.81 276 ASP A C 1
ATOM 2173 O O . ASP A 1 276 ? 18.446 -5.653 -25.305 1.00 92.81 276 ASP A O 1
ATOM 2177 N N . LEU A 1 277 ? 19.033 -7.643 -26.160 1.00 91.50 277 LEU A N 1
ATOM 2178 C CA . LEU A 1 277 ? 19.060 -8.357 -24.874 1.00 91.50 277 LEU A CA 1
ATOM 2179 C C . LEU A 1 277 ? 19.997 -7.715 -23.851 1.00 91.50 277 LEU A C 1
ATOM 2181 O O . LEU A 1 277 ? 19.614 -7.569 -22.694 1.00 91.50 277 LEU A O 1
ATOM 2185 N N . GLU A 1 278 ? 21.206 -7.341 -24.270 1.00 93.38 278 GLU A N 1
ATOM 2186 C CA . GLU A 1 278 ? 22.207 -6.754 -23.372 1.00 93.38 278 GLU A CA 1
ATOM 2187 C C . GLU A 1 278 ? 21.700 -5.434 -22.778 1.00 93.38 278 GLU A C 1
ATOM 2189 O O . GLU A 1 278 ? 21.763 -5.230 -21.567 1.00 93.38 278 GLU A O 1
ATOM 2194 N N . ALA A 1 279 ? 21.116 -4.576 -23.621 1.00 90.75 279 ALA A N 1
ATOM 2195 C CA . ALA A 1 279 ? 20.579 -3.283 -23.209 1.00 90.75 279 ALA A CA 1
ATOM 2196 C C . ALA A 1 279 ? 19.359 -3.423 -22.286 1.00 90.75 279 ALA A C 1
ATOM 2198 O O . ALA A 1 279 ? 19.216 -2.666 -21.328 1.00 90.75 279 ALA A O 1
ATOM 2199 N N . GLU A 1 280 ? 18.482 -4.393 -22.551 1.00 92.31 280 GLU A N 1
ATOM 2200 C CA . GLU A 1 280 ? 17.310 -4.626 -21.709 1.00 92.31 280 GLU A CA 1
ATOM 2201 C C . GLU A 1 280 ? 17.692 -5.212 -20.341 1.00 92.31 280 GLU A C 1
ATOM 2203 O O . GLU A 1 280 ? 17.122 -4.824 -19.319 1.00 92.31 280 GLU A O 1
ATOM 2208 N N . VAL A 1 281 ? 18.683 -6.107 -20.295 1.00 92.38 281 VAL A N 1
ATOM 2209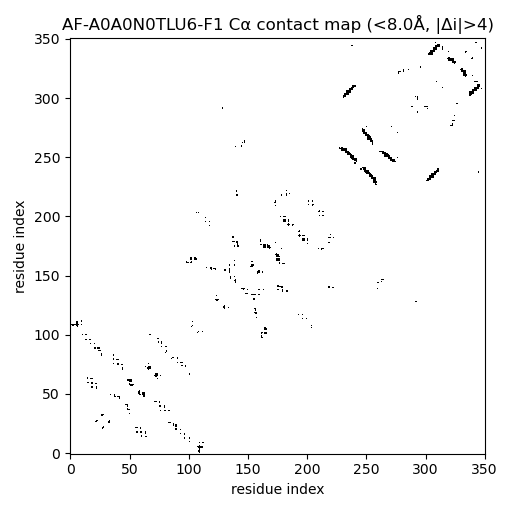 C CA . VAL A 1 281 ? 19.211 -6.642 -19.032 1.00 92.38 281 VAL A CA 1
ATOM 2210 C C . VAL A 1 281 ? 19.883 -5.550 -18.205 1.00 92.38 281 VAL A C 1
ATOM 2212 O O . VAL A 1 281 ? 19.606 -5.457 -17.008 1.00 92.38 281 VAL A O 1
ATOM 2215 N N . ASP A 1 282 ? 20.698 -4.696 -18.828 1.00 90.81 282 ASP A N 1
ATOM 2216 C CA . ASP A 1 282 ? 21.297 -3.536 -18.161 1.00 90.81 282 ASP A CA 1
ATOM 2217 C C . ASP A 1 282 ? 20.222 -2.601 -17.589 1.00 90.81 282 ASP A C 1
ATOM 2219 O O . ASP A 1 282 ? 20.278 -2.238 -16.415 1.00 90.81 282 ASP A O 1
ATOM 2223 N N . ARG A 1 283 ? 19.168 -2.301 -18.364 1.00 90.75 283 ARG A N 1
ATOM 2224 C CA . ARG A 1 283 ? 18.032 -1.485 -17.903 1.00 90.75 283 ARG A CA 1
ATOM 2225 C C . ARG A 1 283 ? 17.367 -2.075 -16.658 1.00 90.75 283 ARG A C 1
ATOM 2227 O O . ARG A 1 283 ? 17.139 -1.352 -15.691 1.00 90.75 283 ARG A O 1
ATOM 2234 N N . VAL A 1 284 ? 17.055 -3.373 -16.672 1.00 90.56 284 VAL A N 1
ATOM 2235 C CA . VAL A 1 284 ? 16.387 -4.056 -15.548 1.00 90.56 284 VAL A CA 1
ATOM 2236 C C . VAL A 1 284 ? 17.278 -4.063 -14.303 1.00 90.56 284 VAL A C 1
ATOM 2238 O O . VAL A 1 284 ? 16.790 -3.831 -13.195 1.00 90.56 284 VAL A O 1
ATOM 2241 N N . ILE A 1 285 ? 18.584 -4.298 -14.466 1.00 88.69 285 ILE A N 1
ATOM 2242 C CA . ILE A 1 285 ? 19.542 -4.265 -13.355 1.00 88.69 285 ILE A CA 1
ATOM 2243 C C . ILE A 1 285 ? 19.669 -2.846 -12.795 1.00 88.69 285 ILE A C 1
ATOM 2245 O O . ILE A 1 285 ? 19.590 -2.677 -11.582 1.00 88.69 285 ILE A O 1
ATOM 2249 N N . ALA A 1 286 ? 19.792 -1.828 -13.648 1.00 86.00 286 ALA A N 1
ATOM 2250 C CA . ALA A 1 286 ? 19.886 -0.434 -13.225 1.00 86.00 286 ALA A CA 1
ATOM 2251 C C . ALA A 1 286 ? 18.625 0.037 -12.477 1.00 86.00 286 ALA A C 1
ATOM 2253 O O . ALA A 1 286 ? 18.720 0.746 -11.475 1.00 86.00 286 ALA A O 1
ATOM 2254 N N . GLU A 1 287 ? 17.437 -0.383 -12.923 1.00 85.81 287 GLU A N 1
ATOM 2255 C CA . GLU A 1 287 ? 16.175 -0.109 -12.225 1.00 85.81 287 GLU A CA 1
ATOM 2256 C C . GLU A 1 287 ? 16.135 -0.756 -10.839 1.00 85.81 287 GLU A C 1
ATOM 2258 O O . GLU A 1 287 ? 15.726 -0.110 -9.871 1.00 85.81 287 GLU A O 1
ATOM 2263 N N . LEU A 1 288 ? 16.597 -2.005 -10.725 1.00 84.50 288 LEU A N 1
ATOM 2264 C CA . LEU A 1 288 ? 16.696 -2.688 -9.440 1.00 84.50 288 LEU A CA 1
ATOM 2265 C C . LEU A 1 288 ? 17.723 -2.005 -8.529 1.00 84.50 288 LEU A C 1
ATOM 2267 O O . LEU A 1 288 ? 17.415 -1.721 -7.379 1.00 84.50 288 LEU A O 1
ATOM 2271 N N . GLU A 1 289 ? 18.914 -1.681 -9.027 1.00 82.75 289 GLU A N 1
ATOM 2272 C CA . GLU A 1 289 ? 19.946 -0.965 -8.267 1.00 82.75 289 GLU A CA 1
ATOM 2273 C C . GLU A 1 289 ? 19.439 0.375 -7.727 1.00 82.75 289 GLU A C 1
ATOM 2275 O O . GLU A 1 289 ? 19.665 0.694 -6.557 1.00 82.75 289 GLU A O 1
ATOM 2280 N N . ALA A 1 290 ? 18.697 1.126 -8.544 1.00 79.56 290 ALA A N 1
ATOM 2281 C CA . ALA A 1 290 ? 18.057 2.366 -8.125 1.00 79.56 290 ALA A CA 1
ATOM 2282 C C . ALA A 1 290 ? 16.981 2.132 -7.050 1.00 79.56 290 ALA A C 1
ATOM 2284 O O . ALA A 1 290 ? 16.892 2.914 -6.102 1.00 79.56 290 ALA A O 1
ATOM 2285 N N . GLU A 1 291 ? 16.189 1.056 -7.153 1.00 77.19 291 GLU A N 1
ATOM 2286 C CA . GLU A 1 291 ? 15.213 0.673 -6.120 1.00 77.19 291 GLU A CA 1
ATOM 2287 C C . GLU A 1 291 ? 15.900 0.332 -4.788 1.00 77.19 291 GLU A C 1
ATOM 2289 O O . GLU A 1 291 ? 15.388 0.666 -3.717 1.00 77.19 291 GLU A O 1
ATOM 2294 N N . LEU A 1 292 ? 17.062 -0.319 -4.859 1.00 76.81 292 LEU A N 1
ATOM 2295 C CA . LEU A 1 292 ? 17.849 -0.741 -3.701 1.00 76.81 292 LEU A CA 1
ATOM 2296 C C . LEU A 1 292 ? 18.740 0.362 -3.126 1.00 76.81 292 LEU A C 1
ATOM 2298 O O . LEU A 1 292 ? 19.350 0.159 -2.079 1.00 76.81 292 LEU A O 1
ATOM 2302 N N . GLY A 1 293 ? 18.832 1.515 -3.790 1.00 72.31 293 GLY A N 1
ATOM 2303 C CA . GLY A 1 293 ? 19.722 2.595 -3.367 1.00 72.31 293 GLY A CA 1
ATOM 2304 C C . GLY A 1 293 ? 21.197 2.253 -3.482 1.00 72.31 293 GLY A C 1
ATOM 2305 O O . GLY A 1 293 ? 22.014 2.817 -2.754 1.00 72.31 293 GLY A O 1
ATOM 2306 N N . VAL A 1 294 ? 21.557 1.337 -4.383 1.00 72.06 294 VAL A N 1
ATOM 2307 C CA . VAL A 1 294 ? 22.957 1.019 -4.654 1.00 72.06 294 VAL A CA 1
ATOM 2308 C C . VAL A 1 294 ? 23.597 2.263 -5.264 1.00 72.06 294 VAL A C 1
ATOM 2310 O O . VAL A 1 294 ? 23.332 2.630 -6.407 1.00 72.06 294 VAL A O 1
ATOM 2313 N N . THR A 1 295 ? 24.429 2.947 -4.477 1.00 59.09 295 THR A N 1
ATOM 2314 C CA . THR A 1 295 ? 25.200 4.104 -4.940 1.00 59.09 295 THR A CA 1
ATOM 2315 C C . THR A 1 295 ? 26.669 3.723 -5.128 1.00 59.09 295 THR A C 1
ATOM 2317 O O . THR A 1 295 ? 27.179 2.883 -4.389 1.00 59.09 295 THR A O 1
ATOM 2320 N N . PRO A 1 296 ? 27.405 4.378 -6.047 1.00 54.44 296 PRO A N 1
ATOM 2321 C CA . PRO A 1 296 ? 28.832 4.105 -6.265 1.00 54.44 296 PRO A CA 1
ATOM 2322 C C . PRO A 1 296 ? 29.721 4.378 -5.040 1.00 54.44 296 PRO A C 1
ATOM 2324 O O . PRO A 1 296 ? 30.876 3.964 -5.013 1.00 54.44 296 PRO A O 1
ATOM 2327 N N . ALA A 1 297 ? 29.206 5.132 -4.063 1.00 48.22 297 ALA A N 1
ATOM 2328 C CA . ALA A 1 297 ? 29.921 5.565 -2.867 1.00 48.22 297 ALA A CA 1
ATOM 2329 C C . ALA A 1 297 ? 29.564 4.759 -1.605 1.00 48.22 297 ALA A C 1
ATOM 2331 O O . ALA A 1 297 ? 30.260 4.893 -0.600 1.00 48.22 297 ALA A O 1
ATOM 2332 N N . ALA A 1 298 ? 28.501 3.950 -1.636 1.00 51.50 298 ALA A N 1
ATOM 2333 C CA . ALA A 1 298 ? 28.147 3.071 -0.529 1.00 51.50 298 ALA A CA 1
ATOM 2334 C C . ALA A 1 298 ? 28.936 1.756 -0.637 1.00 51.50 298 ALA A C 1
ATOM 2336 O O . ALA A 1 298 ? 29.049 1.181 -1.721 1.00 51.50 298 ALA A O 1
ATOM 2337 N N . GLU A 1 299 ? 29.476 1.258 0.482 1.00 46.84 299 GLU A N 1
ATOM 2338 C CA . GLU A 1 299 ? 29.878 -0.153 0.578 1.00 46.84 299 GLU A CA 1
ATOM 2339 C C . GLU A 1 299 ? 28.676 -1.000 0.145 1.00 46.84 299 GLU A C 1
ATOM 2341 O O . GLU A 1 299 ? 27.582 -0.734 0.625 1.00 46.84 299 GLU A O 1
ATOM 2346 N N . ARG A 1 300 ? 28.839 -1.931 -0.814 1.00 53.22 300 ARG A N 1
ATOM 2347 C CA . ARG A 1 300 ? 27.734 -2.677 -1.457 1.00 53.22 300 ARG A CA 1
ATOM 2348 C C . ARG A 1 300 ? 26.744 -3.197 -0.405 1.00 53.22 300 ARG A C 1
ATOM 2350 O O . ARG A 1 300 ? 26.997 -4.219 0.220 1.00 53.22 300 ARG A O 1
ATOM 2357 N N . VAL A 1 301 ? 25.627 -2.488 -0.227 1.00 48.19 301 VAL A N 1
ATOM 2358 C CA . VAL A 1 301 ? 24.668 -2.756 0.859 1.00 48.19 301 VAL A CA 1
ATOM 2359 C C . VAL A 1 301 ? 23.741 -3.933 0.514 1.00 48.19 301 VAL A C 1
ATOM 2361 O O . VAL A 1 301 ? 22.984 -4.396 1.357 1.00 48.19 301 VAL A O 1
ATOM 2364 N N . SER A 1 302 ? 23.791 -4.459 -0.714 1.00 57.25 302 SER A N 1
ATOM 2365 C CA . SER A 1 302 ? 23.038 -5.645 -1.145 1.00 57.25 302 SER A CA 1
ATOM 2366 C C . SER A 1 302 ? 23.796 -6.367 -2.258 1.00 57.25 302 SER A C 1
ATOM 2368 O O . SER A 1 302 ? 24.243 -5.723 -3.209 1.00 57.25 302 SER A O 1
ATOM 2370 N N . ALA A 1 303 ? 23.937 -7.691 -2.178 1.00 73.88 303 ALA A N 1
ATOM 2371 C CA . ALA A 1 303 ? 24.515 -8.475 -3.267 1.00 73.88 303 ALA A CA 1
ATOM 2372 C C . ALA A 1 303 ? 23.396 -8.894 -4.231 1.00 73.88 303 ALA A C 1
ATOM 2374 O O . ALA A 1 303 ? 22.589 -9.764 -3.907 1.00 73.88 303 ALA A O 1
ATOM 2375 N N . ILE A 1 304 ? 23.327 -8.282 -5.415 1.00 84.56 304 ILE A N 1
ATOM 2376 C CA . ILE A 1 304 ? 22.449 -8.776 -6.481 1.00 84.56 304 ILE A CA 1
ATOM 2377 C C . ILE A 1 304 ? 23.150 -9.973 -7.129 1.00 84.56 304 ILE A C 1
ATOM 2379 O O . ILE A 1 304 ? 24.225 -9.838 -7.705 1.00 84.56 304 ILE A O 1
ATOM 2383 N N . VAL A 1 305 ? 22.550 -11.153 -7.026 1.00 87.88 305 VAL A N 1
ATOM 2384 C CA . VAL A 1 305 ? 22.953 -12.360 -7.750 1.00 87.88 305 VAL A CA 1
ATOM 2385 C C . VAL A 1 305 ? 22.102 -12.448 -9.007 1.00 87.88 305 VAL A C 1
ATOM 2387 O O . VAL A 1 305 ? 20.878 -12.549 -8.925 1.00 87.88 305 VAL A O 1
ATOM 2390 N N . VAL A 1 306 ? 22.745 -12.420 -10.170 1.00 91.25 306 VAL A N 1
ATOM 2391 C CA . VAL A 1 306 ? 22.070 -12.479 -11.467 1.00 91.25 306 VAL A CA 1
ATOM 2392 C C . VAL A 1 306 ? 22.139 -13.901 -12.004 1.00 91.25 306 VAL A C 1
ATOM 2394 O O . VAL A 1 306 ? 23.214 -14.481 -12.117 1.00 91.25 306 VAL A O 1
ATOM 2397 N N . GLU A 1 307 ? 21.000 -14.476 -12.361 1.00 92.56 307 GLU A N 1
ATOM 2398 C CA . GLU A 1 307 ? 20.903 -15.835 -12.881 1.00 92.56 307 GLU A CA 1
ATOM 2399 C C . GLU A 1 307 ? 20.247 -15.850 -14.259 1.00 92.56 307 GLU A C 1
ATOM 2401 O O . GLU A 1 307 ? 19.157 -15.321 -14.436 1.00 92.56 307 GLU A O 1
ATOM 2406 N N . PHE A 1 308 ? 20.873 -16.505 -15.233 1.00 93.94 308 PHE A N 1
ATOM 2407 C CA . PHE A 1 308 ? 20.346 -16.656 -16.584 1.00 93.94 308 PHE A CA 1
ATOM 2408 C C . PHE A 1 308 ? 19.877 -18.088 -16.841 1.00 93.94 308 PHE A C 1
ATOM 2410 O O . PHE A 1 308 ? 20.674 -19.026 -16.826 1.00 93.94 308 PHE A O 1
ATOM 2417 N N . ALA A 1 309 ? 18.593 -18.255 -17.145 1.00 93.00 309 ALA A N 1
ATOM 2418 C CA . ALA A 1 309 ? 18.024 -19.441 -17.767 1.00 93.00 309 ALA A CA 1
ATOM 2419 C C . ALA A 1 309 ? 18.018 -19.256 -19.287 1.00 93.00 309 ALA A C 1
ATOM 2421 O O . ALA A 1 309 ? 17.163 -18.568 -19.847 1.00 93.00 309 ALA A O 1
ATOM 2422 N N . LEU A 1 310 ? 19.007 -19.860 -19.947 1.00 92.75 310 LEU A N 1
ATOM 2423 C CA . LEU A 1 310 ? 19.229 -19.712 -21.383 1.00 92.75 310 LEU A CA 1
ATOM 2424 C C . LEU A 1 310 ? 18.815 -20.976 -22.142 1.00 92.75 310 LEU A C 1
ATOM 2426 O O . LEU A 1 310 ? 19.032 -22.086 -21.644 1.00 92.75 310 LEU A O 1
ATOM 2430 N N . PRO A 1 311 ? 18.280 -20.836 -23.365 1.00 91.06 311 PRO A N 1
ATOM 2431 C CA . PRO A 1 311 ? 18.038 -21.964 -24.248 1.00 91.06 311 PRO A CA 1
ATOM 2432 C C . PRO A 1 311 ? 19.378 -22.577 -24.658 1.00 91.06 311 PRO A C 1
ATOM 2434 O O . PRO A 1 311 ? 20.418 -21.908 -24.651 1.00 91.06 311 PRO A O 1
ATOM 2437 N N . TRP A 1 312 ? 19.365 -23.843 -25.064 1.00 87.56 312 TRP A N 1
ATOM 2438 C CA . TRP A 1 312 ? 20.573 -24.589 -25.427 1.00 87.56 312 TRP A CA 1
ATOM 2439 C C . TRP A 1 312 ? 21.465 -23.853 -26.439 1.00 87.56 312 TRP A C 1
ATOM 2441 O O . TRP A 1 312 ? 22.688 -23.849 -26.325 1.00 87.56 312 TRP A O 1
ATOM 2451 N N . GLU A 1 313 ? 20.852 -23.171 -27.404 1.00 86.81 313 GLU A N 1
ATOM 2452 C CA . GLU A 1 313 ? 21.531 -22.399 -28.452 1.00 86.81 313 GLU A CA 1
ATOM 2453 C C . GLU A 1 313 ? 22.320 -21.195 -27.915 1.00 86.81 313 GLU A C 1
ATOM 2455 O O . GLU A 1 313 ? 23.218 -20.686 -28.586 1.00 86.81 313 GLU A O 1
ATOM 2460 N N . MET A 1 314 ? 21.980 -20.729 -26.713 1.00 87.75 314 MET A N 1
ATOM 2461 C CA . MET A 1 314 ? 22.552 -19.552 -26.066 1.00 87.75 314 MET A CA 1
ATOM 2462 C C . MET A 1 314 ? 23.343 -19.887 -24.807 1.00 87.75 314 MET A C 1
ATOM 2464 O O . MET A 1 314 ? 23.932 -18.981 -24.230 1.00 87.75 314 MET A O 1
ATOM 2468 N N . ILE A 1 315 ? 23.420 -21.152 -24.391 1.00 87.88 315 ILE A N 1
ATOM 2469 C CA . ILE A 1 315 ? 24.063 -21.536 -23.125 1.00 87.88 315 ILE A CA 1
ATOM 2470 C C . ILE A 1 315 ? 25.554 -21.163 -23.052 1.00 87.88 315 ILE A C 1
ATOM 2472 O O . ILE A 1 315 ? 26.086 -20.970 -21.967 1.00 87.88 315 ILE A O 1
ATOM 2476 N N . ASN A 1 316 ? 26.218 -21.043 -24.207 1.00 87.38 316 ASN A N 1
ATOM 2477 C CA . ASN A 1 316 ? 27.622 -20.628 -24.323 1.00 87.38 316 ASN A CA 1
ATOM 2478 C C . ASN A 1 316 ? 27.781 -19.119 -24.590 1.00 87.38 316 ASN A C 1
ATOM 2480 O O . ASN A 1 316 ? 28.868 -18.671 -24.951 1.00 87.38 316 ASN A O 1
ATOM 2484 N N . THR A 1 317 ? 26.699 -18.342 -24.491 1.00 89.69 317 THR A N 1
ATOM 2485 C CA . THR A 1 317 ? 26.770 -16.881 -24.580 1.00 89.69 317 THR A CA 1
ATOM 2486 C C . THR A 1 317 ? 27.493 -16.371 -23.345 1.00 89.69 317 THR A C 1
ATOM 2488 O O . THR A 1 317 ? 27.143 -16.751 -22.231 1.00 89.69 317 THR A O 1
ATOM 2491 N N . ALA A 1 318 ? 28.484 -15.509 -23.549 1.00 91.25 318 ALA A N 1
ATOM 2492 C CA . ALA A 1 318 ? 29.321 -14.968 -22.485 1.00 91.25 318 ALA A CA 1
ATOM 2493 C C . ALA A 1 318 ? 28.600 -13.821 -21.742 1.00 91.25 318 ALA A C 1
ATOM 2495 O O . ALA A 1 318 ? 29.044 -12.673 -21.753 1.00 91.25 318 ALA A O 1
ATOM 2496 N N . VAL A 1 319 ? 27.434 -14.134 -21.167 1.00 91.94 319 VAL A N 1
ATOM 2497 C CA . VAL A 1 319 ? 26.521 -13.193 -20.494 1.00 91.94 319 VAL A CA 1
ATOM 2498 C C . VAL A 1 319 ? 27.174 -12.478 -19.315 1.00 91.94 319 VAL A C 1
ATOM 2500 O O . VAL A 1 319 ? 26.841 -11.341 -19.007 1.00 91.94 319 VAL A O 1
ATOM 2503 N N . GLU A 1 320 ? 28.168 -13.099 -18.687 1.00 90.25 320 GLU A N 1
ATOM 2504 C CA . GLU A 1 320 ? 28.964 -12.516 -17.612 1.00 90.25 320 GLU A CA 1
ATOM 2505 C C . GLU A 1 320 ? 29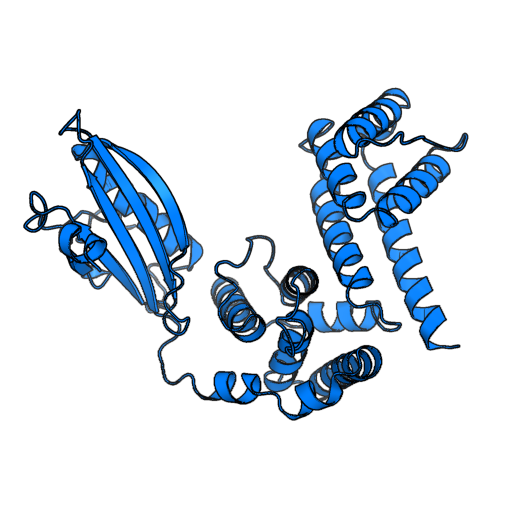.787 -11.291 -18.056 1.00 90.25 320 GLU A C 1
ATOM 2507 O O . GLU A 1 320 ? 30.170 -10.464 -17.222 1.00 90.25 320 GLU A O 1
ATOM 2512 N N . PHE A 1 321 ? 30.026 -11.155 -19.368 1.00 91.44 321 PHE A N 1
ATOM 2513 C CA . PHE A 1 321 ? 30.736 -10.034 -19.981 1.00 91.44 321 PHE A CA 1
ATOM 2514 C C . PHE A 1 321 ? 29.826 -8.974 -20.593 1.00 91.44 321 PHE A C 1
ATOM 2516 O O . PHE A 1 321 ? 30.337 -8.018 -21.180 1.00 91.44 321 PHE A O 1
ATOM 2523 N N . TRP A 1 322 ? 28.506 -9.120 -20.462 1.00 92.62 322 TRP A N 1
ATOM 2524 C CA . TRP A 1 322 ? 27.584 -8.118 -20.975 1.00 92.62 322 TRP A CA 1
ATOM 2525 C C . TRP A 1 322 ? 27.844 -6.749 -20.334 1.00 92.62 322 TRP A C 1
ATOM 2527 O O . TRP A 1 322 ? 28.191 -6.677 -19.146 1.00 92.62 322 TRP A O 1
ATOM 2537 N N . PRO A 1 323 ? 27.761 -5.674 -21.135 1.00 87.31 323 PRO A N 1
ATOM 2538 C CA . PRO A 1 323 ? 28.061 -4.331 -20.681 1.00 87.31 323 PRO A CA 1
ATOM 2539 C C . PRO A 1 323 ? 27.004 -3.859 -19.686 1.00 87.31 323 PRO A C 1
ATOM 2541 O O . PRO A 1 323 ? 25.809 -3.957 -19.950 1.00 87.31 323 PRO A O 1
ATOM 2544 N N . LYS A 1 324 ? 27.461 -3.304 -18.565 1.00 82.62 324 LYS A N 1
ATOM 2545 C CA . LYS A 1 324 ? 26.636 -2.569 -17.612 1.00 82.62 324 LYS A CA 1
ATOM 2546 C C . LYS A 1 324 ? 26.954 -1.081 -17.694 1.00 82.62 324 LYS A C 1
ATOM 2548 O O . LYS A 1 324 ? 28.135 -0.698 -17.672 1.00 82.62 324 LYS A O 1
ATOM 2553 N N . ALA A 1 325 ? 25.927 -0.238 -17.747 1.00 74.56 325 ALA A N 1
ATOM 2554 C CA . ALA A 1 325 ? 26.100 1.203 -17.659 1.00 74.56 325 ALA A CA 1
ATOM 2555 C C . ALA A 1 325 ? 26.742 1.577 -16.313 1.00 74.56 325 ALA A C 1
ATOM 2557 O O . ALA A 1 325 ? 26.271 1.213 -15.236 1.00 74.56 325 ALA A O 1
ATOM 2558 N N . SER A 1 326 ? 27.844 2.323 -16.381 1.00 67.44 326 SER A N 1
ATOM 2559 C CA . SER A 1 326 ? 28.567 2.819 -15.211 1.00 67.44 326 SER A CA 1
ATOM 2560 C C . SER A 1 326 ? 28.508 4.346 -15.171 1.00 67.44 326 SER A C 1
ATOM 2562 O O . SER A 1 326 ? 28.621 4.981 -16.223 1.00 67.44 326 SER A O 1
ATOM 2564 N N . PRO A 1 327 ? 28.442 4.969 -13.978 1.00 60.69 327 PRO A N 1
ATOM 2565 C CA . PRO A 1 327 ? 28.548 6.422 -13.832 1.00 60.69 327 PRO A CA 1
ATOM 2566 C C . PRO A 1 327 ? 29.862 7.015 -14.367 1.00 60.69 327 PRO A C 1
ATOM 2568 O O . PRO A 1 327 ? 29.968 8.230 -14.509 1.00 60.69 327 PRO A O 1
ATOM 2571 N N . SER A 1 328 ? 30.885 6.188 -14.607 1.00 58.25 328 SER A N 1
ATOM 2572 C CA . SER A 1 328 ? 32.219 6.612 -15.042 1.00 58.25 328 SER A CA 1
ATOM 2573 C C . SER A 1 328 ? 32.409 6.702 -16.566 1.00 58.25 328 SER A C 1
ATOM 2575 O O . SER A 1 328 ? 33.554 6.755 -17.008 1.00 58.25 328 SER A O 1
ATOM 2577 N N . ASP A 1 329 ? 31.337 6.688 -17.371 1.00 61.34 329 ASP A N 1
ATOM 2578 C CA . ASP A 1 329 ? 31.358 6.613 -18.853 1.00 61.34 329 ASP A CA 1
ATOM 2579 C C . ASP A 1 329 ? 32.109 5.386 -19.427 1.00 61.34 329 ASP A C 1
ATOM 2581 O O . ASP A 1 329 ? 32.266 5.240 -20.641 1.00 61.34 329 ASP A O 1
ATOM 2585 N N . VAL A 1 330 ? 32.558 4.466 -18.569 1.00 69.81 330 VAL A N 1
ATOM 2586 C CA . VAL A 1 330 ? 33.249 3.228 -18.940 1.00 69.81 330 VAL A CA 1
ATOM 2587 C C . VAL A 1 330 ? 32.357 2.052 -18.580 1.00 69.81 330 VAL A C 1
ATOM 2589 O O . VAL A 1 330 ? 32.169 1.758 -17.403 1.00 69.81 330 VAL A O 1
ATOM 2592 N N . SER A 1 331 ? 31.835 1.364 -19.595 1.00 78.00 331 SER A N 1
ATOM 2593 C CA . SER A 1 331 ? 31.082 0.123 -19.406 1.00 78.00 331 SER A CA 1
ATOM 2594 C C . SER A 1 331 ? 31.937 -0.923 -18.692 1.00 78.00 331 SER A C 1
ATOM 2596 O O . SER A 1 331 ? 33.067 -1.195 -19.107 1.00 78.00 331 SER A O 1
ATOM 2598 N N . VAL A 1 332 ? 31.375 -1.547 -17.659 1.00 83.88 332 VAL A N 1
ATOM 2599 C CA . VAL A 1 332 ? 32.002 -2.666 -16.944 1.00 83.88 332 VAL A CA 1
ATOM 2600 C C . VAL A 1 332 ? 31.231 -3.962 -17.215 1.00 83.88 332 VAL A C 1
ATOM 2602 O O . VAL A 1 332 ? 30.018 -3.905 -17.398 1.00 83.88 332 VAL A O 1
ATOM 2605 N N . PRO A 1 333 ? 31.901 -5.126 -17.274 1.00 88.00 333 PRO A N 1
ATOM 2606 C CA . PRO A 1 333 ? 31.223 -6.421 -17.318 1.00 88.00 333 PRO A CA 1
ATOM 2607 C C . PRO A 1 333 ? 30.297 -6.642 -16.116 1.00 88.00 333 PRO A C 1
ATOM 2609 O O . PRO A 1 333 ? 30.686 -6.314 -14.992 1.00 88.00 333 PRO A O 1
ATOM 2612 N N . LEU A 1 334 ? 29.142 -7.287 -16.322 1.00 86.62 334 LEU A N 1
ATOM 2613 C CA . LEU A 1 334 ? 28.210 -7.661 -15.244 1.00 86.62 334 LEU A CA 1
ATOM 2614 C C . LEU A 1 334 ? 28.900 -8.368 -14.067 1.00 86.62 334 LEU A C 1
ATOM 2616 O O . LEU A 1 334 ? 28.653 -8.024 -12.911 1.00 86.62 334 LEU A O 1
ATOM 2620 N N . ALA A 1 335 ? 29.815 -9.298 -14.354 1.00 85.94 335 ALA A N 1
ATOM 2621 C CA . ALA A 1 335 ? 30.515 -10.085 -13.336 1.00 85.94 335 ALA A CA 1
ATOM 2622 C C . ALA A 1 335 ? 31.431 -9.279 -12.394 1.00 85.94 335 ALA A C 1
ATOM 2624 O O . ALA A 1 335 ? 31.903 -9.818 -11.392 1.00 85.94 335 ALA A O 1
ATOM 2625 N N . VAL A 1 336 ? 31.720 -8.010 -12.705 1.00 84.06 336 VAL A N 1
ATOM 2626 C CA . VAL A 1 336 ? 32.495 -7.125 -11.817 1.00 84.06 336 VAL A CA 1
ATOM 2627 C C . VAL A 1 336 ? 31.658 -6.695 -10.612 1.00 84.06 336 VAL A C 1
ATOM 2629 O O . VAL A 1 336 ? 32.164 -6.614 -9.485 1.00 84.06 336 VAL A O 1
ATOM 2632 N N . ASP A 1 337 ? 30.376 -6.429 -10.845 1.00 79.81 337 ASP A N 1
ATOM 2633 C CA . ASP A 1 337 ? 29.468 -5.935 -9.816 1.00 79.81 337 ASP A CA 1
ATOM 2634 C C . ASP A 1 337 ? 28.637 -7.037 -9.176 1.00 79.81 337 ASP A C 1
ATOM 2636 O O . ASP A 1 337 ? 28.448 -7.017 -7.957 1.00 79.81 337 ASP A O 1
ATOM 2640 N N . HIS A 1 338 ? 28.250 -8.036 -9.966 1.00 85.62 338 HIS A N 1
ATOM 2641 C CA . HIS A 1 338 ? 27.253 -9.025 -9.582 1.00 85.62 338 HIS A CA 1
ATOM 2642 C C . HIS A 1 338 ? 27.758 -10.445 -9.826 1.00 85.62 338 HIS A C 1
ATOM 2644 O O . HIS A 1 338 ? 28.289 -10.727 -10.900 1.00 85.62 338 HIS A O 1
ATOM 2650 N N . PRO A 1 339 ? 27.575 -11.388 -8.887 1.00 87.62 339 PRO A N 1
ATOM 2651 C CA . PRO A 1 339 ? 27.726 -12.803 -9.195 1.00 87.62 339 PRO A CA 1
ATOM 2652 C C . PRO A 1 339 ? 26.758 -13.212 -10.312 1.00 87.62 339 PRO A C 1
ATOM 2654 O O . PRO A 1 339 ? 25.556 -12.975 -10.200 1.00 87.62 339 PRO A O 1
ATOM 2657 N N . VAL A 1 340 ? 27.281 -13.844 -11.368 1.00 89.31 340 VAL A N 1
ATOM 2658 C CA . VAL A 1 340 ? 26.491 -14.319 -12.514 1.00 89.31 340 VAL A CA 1
ATOM 2659 C C . VAL A 1 340 ? 26.428 -15.844 -12.515 1.00 89.31 340 VAL A C 1
ATOM 2661 O O . VAL A 1 340 ? 27.455 -16.523 -12.486 1.00 89.31 340 VAL A O 1
ATOM 2664 N N . LEU A 1 341 ? 25.215 -16.384 -12.562 1.00 90.88 341 LEU A N 1
ATOM 2665 C CA . LEU A 1 341 ? 24.917 -17.808 -12.669 1.00 90.88 341 LEU A CA 1
ATOM 2666 C C . LEU A 1 341 ? 24.267 -18.092 -14.025 1.00 90.88 341 LEU A C 1
ATOM 2668 O O . LEU A 1 341 ? 23.461 -17.304 -14.511 1.00 90.88 341 LEU A O 1
ATOM 2672 N N . VAL A 1 342 ? 24.582 -19.238 -14.627 1.00 91.44 342 VAL A N 1
ATOM 2673 C CA . VAL A 1 342 ? 23.993 -19.665 -15.904 1.00 91.44 342 VAL A CA 1
ATOM 2674 C C . VAL A 1 342 ? 23.449 -21.081 -15.769 1.00 91.44 342 VAL A C 1
ATOM 2676 O O . VAL A 1 342 ? 24.142 -21.989 -15.304 1.00 91.44 342 VAL A O 1
ATOM 2679 N N . ARG A 1 343 ? 22.206 -21.283 -16.207 1.00 90.44 343 ARG A N 1
ATOM 2680 C CA . ARG A 1 343 ? 21.521 -22.577 -16.259 1.00 90.44 343 ARG A CA 1
ATOM 2681 C C . ARG A 1 343 ? 20.806 -22.771 -17.595 1.00 90.44 343 ARG A C 1
ATOM 2683 O O . ARG A 1 343 ? 20.499 -21.821 -18.308 1.00 90.44 343 ARG A O 1
ATOM 2690 N N . SER A 1 344 ? 20.522 -24.031 -17.920 1.00 88.19 344 SER A N 1
ATOM 2691 C CA . SER A 1 344 ? 19.730 -24.386 -19.105 1.00 88.19 344 SER A CA 1
ATOM 2692 C C . SER A 1 344 ? 18.237 -24.222 -18.825 1.00 88.19 344 SER A C 1
ATOM 2694 O O . SER A 1 344 ? 17.714 -24.686 -17.804 1.00 88.19 344 SER A O 1
ATOM 2696 N N . LEU A 1 345 ? 17.555 -23.591 -19.774 1.00 85.00 345 LEU A N 1
ATOM 2697 C CA . LEU A 1 345 ? 16.114 -23.394 -19.779 1.00 85.00 345 LEU A CA 1
ATOM 2698 C C . LEU A 1 345 ? 15.362 -24.726 -19.857 1.00 85.00 345 LEU A C 1
ATOM 2700 O O . LEU A 1 345 ? 14.409 -24.962 -19.121 1.00 85.00 345 LEU A O 1
ATOM 2704 N N . GLU A 1 346 ? 15.825 -25.645 -20.697 1.00 83.56 346 GLU A N 1
ATOM 2705 C CA . GLU A 1 346 ? 15.197 -26.951 -20.898 1.00 83.56 346 GLU A CA 1
ATOM 2706 C C . GLU A 1 346 ? 15.214 -27.786 -19.616 1.00 83.56 346 GLU A C 1
ATOM 2708 O O . GLU A 1 346 ? 14.232 -28.449 -19.290 1.00 83.56 346 GLU A O 1
ATOM 2713 N N . ARG A 1 347 ? 16.310 -27.717 -18.848 1.00 75.56 347 ARG A N 1
ATOM 2714 C CA . ARG A 1 347 ? 16.402 -28.380 -17.537 1.00 75.56 347 ARG A CA 1
ATOM 2715 C C . ARG A 1 347 ? 15.477 -27.760 -16.500 1.00 75.56 347 ARG A C 1
ATOM 2717 O O . ARG A 1 347 ? 14.980 -28.481 -15.647 1.00 75.56 347 ARG A O 1
ATOM 2724 N N . THR A 1 348 ? 15.245 -26.457 -16.598 1.00 70.88 348 THR A N 1
ATOM 2725 C CA . THR A 1 348 ? 14.319 -25.730 -15.725 1.00 70.88 348 THR A CA 1
ATOM 2726 C C . THR A 1 348 ? 12.869 -26.121 -15.997 1.00 70.88 348 THR A C 1
ATOM 2728 O O . THR A 1 348 ? 12.101 -26.292 -15.064 1.00 70.88 348 THR A O 1
ATOM 2731 N N . ARG A 1 349 ? 12.496 -26.290 -17.271 1.00 74.12 349 ARG A N 1
ATOM 2732 C CA . ARG A 1 349 ? 11.127 -26.643 -17.689 1.00 74.12 349 ARG A CA 1
ATOM 2733 C C . ARG A 1 349 ? 10.784 -28.125 -17.504 1.00 74.12 349 ARG A C 1
ATOM 2735 O O . ARG A 1 349 ? 9.612 -28.484 -17.530 1.00 74.12 349 ARG A O 1
ATOM 2742 N N . ALA A 1 350 ? 11.791 -28.989 -17.382 1.00 63.06 350 ALA A N 1
ATOM 2743 C CA . ALA A 1 350 ? 11.623 -30.433 -17.195 1.00 63.06 350 ALA A CA 1
ATOM 2744 C C . ALA A 1 350 ? 11.474 -30.859 -15.719 1.00 63.06 350 ALA A C 1
ATOM 2746 O O . ALA A 1 350 ? 11.424 -32.060 -15.440 1.00 63.06 350 ALA A O 1
ATOM 2747 N N . GLN A 1 351 ? 11.448 -29.893 -14.800 1.00 52.00 351 GLN A N 1
ATOM 2748 C CA . GLN A 1 351 ? 11.343 -30.059 -13.352 1.00 52.00 351 GLN A CA 1
ATOM 2749 C C . GLN A 1 351 ? 9.982 -29.548 -12.883 1.00 52.00 351 GLN A C 1
ATOM 2751 O O . GLN A 1 351 ? 9.413 -30.196 -11.976 1.00 52.00 351 GLN A O 1
#

Nearest PDB structures (foldseek):
  7ygn-assembly1_A  TM=6.290E-01  e=2.504E-01  Mus musculus
  9ij0-assembly1_A  TM=4.760E-01  e=1.001E-01  Mus musculus
  7kx9-assembly1_A  TM=5.045E-01  e=1.644E+00  Ephydatia fluviatilis
  7yfq-assembly1_A  TM=6.559E-01  e=4.754E+00  Ephydatia fluviatilis
  2lsn-assembly1_A  TM=3.533E-01  e=8.780E-01  Human spumaretrovirus

Mean predicted aligned error: 9.63 Å

Solvent-accessible surface area (backbone atoms only — not comparable to full-atom values): 19520 Å² total; per-residue (Å²): 118,75,60,58,56,30,36,51,50,50,51,52,49,54,55,49,54,52,37,60,42,54,72,65,38,71,69,47,71,43,68,68,37,44,51,49,45,37,50,49,36,17,64,76,68,75,46,93,57,72,75,49,72,93,47,72,68,49,19,38,50,47,40,50,57,53,21,71,74,39,97,56,28,50,60,43,49,51,56,37,44,42,71,77,43,75,80,50,77,55,54,64,58,50,49,54,52,40,42,48,49,53,20,42,70,65,60,72,44,41,53,49,70,58,51,52,51,52,38,61,68,54,72,92,46,94,49,72,49,58,27,46,50,53,51,44,55,45,43,23,63,24,44,77,49,69,52,83,70,77,56,87,80,44,75,44,57,40,45,41,39,33,58,28,35,72,44,79,45,57,93,96,51,68,40,21,32,52,43,37,42,50,55,48,33,73,69,48,85,52,63,66,60,20,51,49,40,44,56,50,48,50,54,50,21,61,74,69,74,41,48,66,58,68,72,62,42,64,61,68,52,59,76,70,64,68,84,62,71,63,46,30,34,40,40,36,37,37,50,44,71,39,95,85,44,84,61,28,28,37,42,35,35,27,49,36,51,45,88,46,73,99,64,63,42,76,75,50,75,45,83,41,46,57,89,47,47,51,62,52,52,34,50,55,50,52,54,49,35,60,73,62,57,66,46,99,86,52,76,82,80,51,52,50,34,39,32,38,29,24,38,82,94,46,62,83,55,69,62,51,60,34,58,28,91,40,99,78,84,52,69,41,40,40,51,78,83,24,59,67,46,80,44,53,32,66,66,60,74,75,107

Sequence (351 aa):
MVADEGVNTAQLRLQGEIVALLERCESLRAERGRTMLVSLLSDVLGEQVSLDGSEVHLQFVGLVRWCCRHAVGLRGLVDCLRLLDPHAPEIARLVDLGDEWAAFRALPTGDWDRLAKALRSVRLSDDPFEERRELRRLAEVSTDGHCDDLPARCNSVWSLFLHLADHNAGSGALLPAMVLVDCLAGRLGDSALAAELRRYNWRLAEKFEVTDLVEQARWRNETKAADDDPDVVHLVFEVDPDPVDQAKVVLSHWLNWKGSGWHGRRRGDAAIRRDDLEAEVDRVIAELEAELGVTPAAERVSAIVVEFALPWEMINTAVEFWPKASPSDVSVPLAVDHPVLVRSLERTRAQ

Secondary structure (DSSP, 8-state):
-HHHHHHHHHHHHHHHHHHHHHTT-GGGTSHHHHHHHHHHHHHHHTS-----SSSHHHHHHHHHHHHHHSTTHHHHHHHHHHHH-TT-THHHHHHHHHHHHHHHHHS--TTHHHHHHHHHH--S-SSHHHHHHHHHHHHHHHTTT------TT--SHHHHHHHHHTSPPPTT---HHHHHHHHHHHH-S-HHHHHHHHHHHHHHHHHHT-HHHHHH-THHHHTT---S-TTEEEEEEEEEE-SS-TTEEEEEEEEEEBTB-S--EEEEEEEEEGGGHHHHHHHHHHHHHHHHT--TTS---SEEEEEEEE-GGGTT--GGG-EE--TTSS-EEHHHHS-EEEEEHHHHHT-

Foldseek 3Di:
DLWVVLLVVVVVVLLVVLLVLCCVFPLNPDPVSVVQLQVQLCVVVVHRDDQDDDDSSSSSSRQSVVLLVDLCSLVSSLVSSCVRPVPRPSSVVSVVSVLLSNLCVLQPTSCSVVVLVLQQPDQPDPDQLVSVVVLVVLLCLLQVLPCQDDDPQCSGSNSSLSVQSNDDADDLADRSSLLSLQLVLVVDPPVVSSVVSVVSSCVSCVVVVNNVNVVVSPSNVLSVPPPDPQQEKEKEWEWAADPVDNQWTKIWIWIDTPSRDPPTDTPDIDTDGPVCVLVVVLVVVVVVCVSSVPDPPDDRSHAYAYEYAYAPVCQPPPQQQRFHDDPVNDTGGNVVRHHYHYDHNVVVVVD

Radius of gyration: 24.62 Å; Cα contacts (8 Å, |Δi|>4): 458; chains: 1; bounding box: 63×53×63 Å